Protein AF-A0A183H9K8-F1 (afdb_monomer)

Structure (mmCIF, N/CA/C/O backbone):
data_AF-A0A183H9K8-F1
#
_entry.id   AF-A0A183H9K8-F1
#
loop_
_atom_site.group_PDB
_atom_site.id
_atom_site.type_symbol
_atom_site.label_atom_id
_atom_site.label_alt_id
_atom_site.label_comp_id
_atom_site.label_asym_id
_atom_site.label_entity_id
_atom_site.label_seq_id
_atom_site.pdbx_PDB_ins_code
_atom_site.Cartn_x
_atom_site.Cartn_y
_atom_site.Cartn_z
_atom_site.occupancy
_atom_site.B_iso_or_equiv
_atom_site.auth_seq_id
_atom_site.auth_comp_id
_atom_site.auth_asym_id
_atom_site.auth_atom_id
_atom_site.pdbx_PDB_model_num
ATOM 1 N N . MET A 1 1 ? -41.125 -6.317 58.931 1.00 43.88 1 MET A N 1
ATOM 2 C CA . MET A 1 1 ? -40.231 -5.595 57.999 1.00 43.88 1 MET A CA 1
ATOM 3 C C . MET A 1 1 ? -40.861 -5.620 56.613 1.00 43.88 1 MET A C 1
ATOM 5 O O . MET A 1 1 ? -40.816 -6.646 55.951 1.00 43.88 1 MET A O 1
ATOM 9 N N . HIS A 1 2 ? -41.537 -4.539 56.213 1.00 43.75 2 HIS A N 1
ATOM 10 C CA . HIS A 1 2 ? -42.197 -4.448 54.908 1.00 43.75 2 HIS A CA 1
ATOM 11 C C . HIS A 1 2 ? -41.162 -4.003 53.868 1.00 43.75 2 HIS A C 1
ATOM 13 O O . HIS A 1 2 ? -40.793 -2.832 53.808 1.00 43.75 2 HIS A O 1
ATOM 19 N N . VAL A 1 3 ? -40.642 -4.945 53.080 1.00 51.09 3 VAL A N 1
ATOM 20 C CA . VAL A 1 3 ? -39.757 -4.610 51.959 1.00 51.09 3 VAL A CA 1
ATOM 21 C C . VAL A 1 3 ? -40.619 -3.992 50.861 1.00 51.09 3 VAL A C 1
ATOM 23 O O . VAL A 1 3 ? -41.533 -4.625 50.334 1.00 51.09 3 VAL A O 1
ATOM 26 N N . ASN A 1 4 ? -40.364 -2.722 50.554 1.00 52.75 4 ASN A N 1
ATOM 27 C CA . ASN A 1 4 ? -41.118 -1.952 49.575 1.00 52.75 4 ASN A CA 1
ATOM 28 C C . ASN A 1 4 ? -40.794 -2.444 48.149 1.00 52.75 4 ASN A C 1
ATOM 30 O O . ASN A 1 4 ? -39.832 -1.992 47.525 1.00 52.75 4 ASN A O 1
ATOM 34 N N . HIS A 1 5 ? -41.595 -3.390 47.645 1.00 56.81 5 HIS A N 1
ATOM 35 C CA . HIS A 1 5 ? -41.426 -4.059 46.345 1.00 56.81 5 HIS A CA 1
ATOM 36 C C . HIS A 1 5 ? -41.318 -3.104 45.140 1.00 56.81 5 HIS A C 1
ATOM 38 O O . HIS A 1 5 ? -40.749 -3.462 44.106 1.00 56.81 5 HIS A O 1
ATOM 44 N N . GLN A 1 6 ? -41.853 -1.885 45.253 1.00 58.75 6 GLN A N 1
ATOM 45 C CA . GLN A 1 6 ? -41.768 -0.866 44.205 1.00 58.75 6 GLN A CA 1
ATOM 46 C C . GLN A 1 6 ? -40.375 -0.228 44.115 1.00 58.75 6 GLN A C 1
ATOM 48 O O . GLN A 1 6 ? -39.907 0.072 43.015 1.00 58.75 6 GLN A O 1
ATOM 53 N N . SER A 1 7 ? -39.698 -0.061 45.254 1.00 58.50 7 SER A N 1
ATOM 54 C CA . SER A 1 7 ? -38.342 0.496 45.322 1.00 58.50 7 SER A CA 1
ATOM 55 C C . SER A 1 7 ? -37.316 -0.490 44.758 1.00 58.50 7 SER A C 1
ATOM 57 O O . SER A 1 7 ? -36.510 -0.131 43.900 1.00 58.50 7 SER A O 1
ATOM 59 N N . THR A 1 8 ? -37.426 -1.770 45.127 1.00 64.50 8 THR A N 1
ATOM 60 C CA . THR A 1 8 ? -36.561 -2.838 44.602 1.00 64.50 8 THR A CA 1
ATOM 61 C C . THR A 1 8 ? -36.737 -3.055 43.101 1.00 64.50 8 THR A C 1
ATOM 63 O O . THR A 1 8 ? -35.742 -3.228 42.405 1.00 64.50 8 THR A O 1
ATOM 66 N N . ARG A 1 9 ? -37.962 -2.966 42.558 1.00 68.12 9 ARG A N 1
ATOM 67 C CA . ARG A 1 9 ? -38.190 -3.039 41.100 1.00 68.12 9 ARG A CA 1
ATOM 68 C C . ARG A 1 9 ? -37.568 -1.872 40.334 1.00 68.12 9 ARG A C 1
ATOM 70 O O . ARG A 1 9 ? -36.980 -2.100 39.282 1.00 68.12 9 ARG A O 1
ATOM 77 N N . ARG A 1 10 ? -37.673 -0.640 40.847 1.00 70.00 10 ARG A N 1
ATOM 78 C CA . ARG A 1 10 ? -37.048 0.542 40.223 1.00 70.00 10 ARG A CA 1
ATOM 79 C C . ARG A 1 10 ? -35.525 0.465 40.272 1.00 70.00 10 ARG A C 1
ATOM 81 O O . ARG A 1 10 ? -34.881 0.758 39.272 1.00 70.00 10 ARG A O 1
ATOM 88 N N . PHE A 1 11 ? -34.963 0.011 41.390 1.00 71.44 11 PHE A N 1
ATOM 89 C CA . PHE A 1 11 ? -33.522 -0.183 41.533 1.00 71.44 11 PHE A CA 1
ATOM 90 C C . PHE A 1 11 ? -32.996 -1.262 40.576 1.00 71.44 11 PHE A C 1
ATOM 92 O O . PHE A 1 11 ? -32.009 -1.036 39.883 1.00 71.44 11 PHE A O 1
ATOM 99 N N . LEU A 1 12 ? -33.703 -2.392 40.450 1.00 76.25 12 LEU A N 1
ATOM 100 C CA . LEU A 1 12 ? -33.344 -3.458 39.510 1.00 76.25 12 LEU A CA 1
ATOM 101 C C . LEU A 1 12 ? -33.397 -2.976 38.049 1.00 76.25 12 LEU A 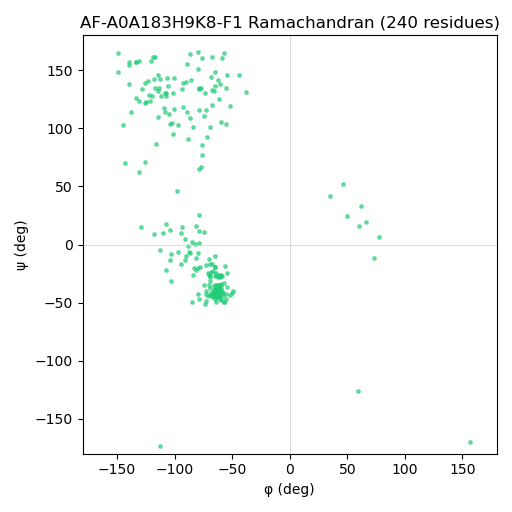C 1
ATOM 103 O O . LEU A 1 12 ? -32.501 -3.281 37.273 1.00 76.25 12 LEU A O 1
ATOM 107 N N . LEU A 1 13 ? -34.411 -2.184 37.683 1.00 76.56 13 LEU A N 1
ATOM 108 C CA . LEU A 1 13 ? -34.536 -1.580 36.351 1.00 76.56 13 LEU A CA 1
ATOM 109 C C . LEU A 1 13 ? -33.392 -0.610 36.045 1.00 76.56 13 LEU A C 1
ATOM 111 O O . LEU A 1 13 ? -32.835 -0.660 34.955 1.00 76.56 13 LEU A O 1
ATOM 115 N N . ILE A 1 14 ? -33.010 0.234 37.006 1.00 77.75 14 ILE A N 1
ATOM 116 C CA . ILE A 1 14 ? -31.877 1.155 36.859 1.00 77.75 14 ILE A CA 1
ATOM 117 C C . ILE A 1 14 ? -30.574 0.370 36.688 1.00 77.75 14 ILE A C 1
ATOM 119 O O . ILE A 1 14 ? -29.805 0.669 35.780 1.00 77.75 14 ILE A O 1
ATOM 123 N N . VAL A 1 15 ? -30.353 -0.676 37.491 1.00 78.31 15 VAL A N 1
ATOM 124 C CA . VAL A 1 15 ? -29.176 -1.546 37.366 1.00 78.31 15 VAL A CA 1
ATOM 125 C C . VAL A 1 15 ? -29.153 -2.243 36.008 1.00 78.31 15 VAL A C 1
ATOM 127 O O . VAL A 1 15 ? -28.114 -2.238 35.367 1.00 78.31 15 VAL A O 1
ATOM 130 N N . VAL A 1 16 ? -30.278 -2.771 35.518 1.00 79.94 16 VAL A N 1
ATOM 131 C CA . VAL A 1 16 ? -30.368 -3.413 34.194 1.00 79.94 16 VAL A CA 1
ATOM 132 C C . VAL A 1 16 ? -30.132 -2.412 33.063 1.00 79.94 16 VAL A C 1
ATOM 134 O O . VAL A 1 16 ? -29.415 -2.733 32.122 1.00 79.94 16 VAL A O 1
ATOM 137 N N . VAL A 1 17 ? -30.670 -1.193 33.145 1.00 75.88 17 VAL A N 1
ATOM 138 C CA . VAL A 1 17 ? -30.426 -0.143 32.142 1.00 75.88 17 VAL A CA 1
ATOM 139 C C . VAL A 1 17 ? -28.960 0.280 32.151 1.00 75.88 17 VAL A C 1
ATOM 141 O O . VAL A 1 17 ? -28.361 0.368 31.086 1.00 75.88 17 VAL A O 1
ATOM 144 N N . ILE A 1 18 ? -28.353 0.462 33.325 1.00 75.50 18 ILE A N 1
ATOM 145 C CA . ILE A 1 18 ? -26.917 0.738 33.456 1.00 75.50 18 ILE A CA 1
ATOM 146 C C . ILE A 1 18 ? -26.104 -0.432 32.894 1.00 75.50 18 ILE A C 1
ATOM 148 O O . ILE A 1 18 ? -25.184 -0.204 32.122 1.00 75.50 18 ILE A O 1
ATOM 152 N N . PHE A 1 19 ? -26.472 -1.679 33.188 1.00 66.12 19 PHE A N 1
ATOM 153 C CA . PHE A 1 19 ? -25.784 -2.866 32.679 1.00 66.12 19 PHE A CA 1
ATOM 154 C C . PHE A 1 19 ? -25.922 -2.999 31.158 1.00 66.12 19 PHE A C 1
ATOM 156 O O . PHE A 1 19 ? -24.951 -3.323 30.492 1.00 66.12 19 PHE A O 1
ATOM 163 N N . ILE A 1 20 ? -27.084 -2.685 30.577 1.00 63.62 20 ILE A N 1
ATOM 164 C CA . ILE A 1 20 ? -27.300 -2.654 29.122 1.00 63.62 20 ILE A CA 1
ATOM 165 C C . ILE A 1 20 ? -26.543 -1.491 28.477 1.00 63.62 20 ILE A C 1
ATOM 167 O O . ILE A 1 20 ? -26.014 -1.664 27.387 1.00 63.62 20 ILE A O 1
ATOM 171 N N . VAL A 1 21 ? -26.459 -0.324 29.120 1.00 59.75 21 VAL A N 1
ATOM 172 C CA . VAL A 1 21 ? -25.682 0.833 28.640 1.00 59.75 21 VAL A CA 1
ATOM 173 C C . VAL A 1 21 ? -24.176 0.570 28.742 1.00 59.75 21 VAL A C 1
ATOM 175 O O . VAL A 1 21 ? -23.442 0.967 27.844 1.00 59.75 21 VAL A O 1
ATOM 178 N N . ILE A 1 22 ? -23.723 -0.157 29.768 1.00 57.47 22 ILE A N 1
ATOM 179 C CA . ILE A 1 22 ? -22.336 -0.621 29.931 1.00 57.47 22 ILE A CA 1
ATOM 180 C C . ILE A 1 22 ? -22.019 -1.755 28.945 1.00 57.47 22 ILE A C 1
ATOM 182 O O . ILE A 1 22 ? -20.966 -1.741 28.329 1.00 57.47 22 ILE A O 1
ATOM 186 N N . LEU A 1 23 ? -22.936 -2.695 28.700 1.00 52.22 23 LEU A N 1
ATOM 187 C CA . LEU A 1 23 ? -22.786 -3.724 27.657 1.00 52.22 23 LEU A CA 1
ATOM 188 C C . LEU A 1 23 ? -22.891 -3.141 26.237 1.00 52.22 23 LEU A C 1
ATOM 190 O O . LEU A 1 23 ? -22.334 -3.701 25.297 1.00 52.22 23 LEU A O 1
ATOM 194 N N . ARG A 1 24 ? -23.600 -2.014 26.078 1.00 47.16 24 ARG A N 1
ATOM 195 C CA . ARG A 1 24 ? -23.597 -1.158 24.883 1.00 47.16 24 ARG A CA 1
ATOM 196 C C . ARG A 1 24 ? -22.453 -0.151 24.877 1.00 47.16 24 ARG A C 1
ATOM 198 O O . ARG A 1 24 ? -22.390 0.620 23.919 1.00 47.16 24 ARG A O 1
ATOM 205 N N . GLN A 1 25 ? -21.550 -0.129 25.868 1.00 49.25 25 GLN A N 1
ATOM 206 C CA . GLN A 1 25 ? -20.269 0.529 25.643 1.00 49.25 25 GLN A CA 1
ATOM 207 C C . GLN A 1 25 ? -19.636 -0.207 24.475 1.00 49.25 25 GLN A C 1
ATOM 209 O O . GLN A 1 25 ? -19.293 -1.384 24.554 1.00 49.25 25 GLN A O 1
ATOM 214 N N . ASN A 1 26 ? -19.684 0.507 23.355 1.00 52.81 26 ASN A N 1
ATOM 215 C CA . ASN A 1 26 ? -19.428 0.064 22.007 1.00 52.81 26 ASN A CA 1
ATOM 216 C C . ASN A 1 26 ? -18.275 -0.932 21.998 1.00 52.81 26 ASN A C 1
ATOM 218 O O . ASN A 1 26 ? -17.210 -0.632 22.541 1.00 52.81 26 ASN A O 1
ATOM 222 N N . LYS A 1 27 ? -18.448 -2.080 21.332 1.00 59.16 27 LYS A N 1
ATOM 223 C CA . LYS A 1 27 ? -17.269 -2.745 20.780 1.00 59.16 27 LYS A CA 1
ATOM 224 C C . LYS A 1 27 ? -16.598 -1.692 19.907 1.00 59.16 27 LYS A C 1
ATOM 226 O O . LYS A 1 27 ? -17.143 -1.299 18.883 1.00 59.16 27 LYS A O 1
ATOM 231 N N . ALA A 1 28 ? -15.512 -1.126 20.416 1.00 78.81 28 ALA A N 1
ATOM 232 C CA . ALA A 1 28 ? -14.744 -0.130 19.710 1.00 78.81 28 ALA A CA 1
ATOM 233 C C . ALA A 1 28 ? -14.080 -0.880 18.555 1.00 78.81 28 ALA A C 1
ATOM 235 O O . ALA A 1 28 ? -13.146 -1.654 18.760 1.00 78.81 28 ALA A O 1
ATOM 236 N N . ASP A 1 29 ? -14.657 -0.728 17.368 1.00 93.06 29 ASP A N 1
ATOM 237 C CA . ASP A 1 29 ? -14.157 -1.284 16.120 1.00 93.06 29 ASP A CA 1
ATOM 238 C C . ASP A 1 29 ? -13.881 -0.150 15.125 1.00 93.06 29 ASP A C 1
ATOM 240 O O . ASP A 1 29 ? -14.394 0.970 15.250 1.00 93.06 29 ASP A O 1
ATOM 244 N N . LEU A 1 30 ? -13.026 -0.413 14.138 1.00 95.81 30 LEU A N 1
ATOM 245 C CA . LEU A 1 30 ? -12.678 0.591 13.132 1.00 95.81 30 LEU A CA 1
ATOM 246 C C . LEU A 1 30 ? -13.883 1.000 12.282 1.00 95.81 30 LEU A C 1
ATOM 248 O O . LEU A 1 30 ? -13.908 2.110 11.749 1.00 95.81 30 LEU A O 1
ATOM 252 N N . TRP A 1 31 ? -14.888 0.140 12.124 1.00 96.25 31 TRP A N 1
ATOM 253 C CA . TRP A 1 31 ? -16.099 0.485 11.393 1.00 96.25 31 TRP A CA 1
ATOM 254 C C . TRP A 1 31 ? -16.857 1.607 12.108 1.00 96.25 31 TRP A C 1
ATOM 256 O O . TRP A 1 31 ? -17.176 2.618 11.495 1.00 96.25 31 TRP A O 1
ATOM 266 N N . THR A 1 32 ? -17.095 1.501 13.403 1.00 94.19 32 THR A N 1
ATOM 267 C CA . THR A 1 32 ? -17.782 2.529 14.186 1.00 94.19 32 THR A CA 1
ATOM 268 C C . THR A 1 32 ? -16.965 3.822 14.246 1.00 94.19 32 THR A C 1
ATOM 270 O O . THR A 1 32 ? -17.522 4.910 14.103 1.00 94.19 32 THR A O 1
ATOM 273 N N . GLU A 1 33 ? -15.637 3.730 14.368 1.00 93.56 33 GLU A N 1
ATOM 274 C CA . GLU A 1 33 ? -14.776 4.920 14.405 1.00 93.56 33 GLU A CA 1
ATOM 275 C C . GLU A 1 33 ? -14.709 5.651 13.058 1.00 93.56 33 GLU A C 1
ATOM 277 O O . GLU A 1 33 ? -14.851 6.873 13.000 1.00 93.56 33 GLU A O 1
ATOM 282 N N . THR A 1 34 ? -14.569 4.922 11.947 1.00 94.50 34 THR A N 1
ATOM 283 C CA . THR A 1 34 ? -14.495 5.534 10.607 1.00 94.50 34 THR A CA 1
ATOM 284 C C . THR A 1 34 ? -15.793 6.210 10.172 1.00 94.50 34 THR A C 1
ATOM 286 O O . THR A 1 34 ? -15.747 7.115 9.343 1.00 94.50 34 THR A O 1
ATOM 289 N N . GLU A 1 35 ? -16.944 5.832 10.736 1.00 94.44 35 GLU A N 1
ATOM 290 C CA . GLU A 1 35 ? -18.224 6.507 10.484 1.00 94.44 35 GLU A CA 1
ATOM 291 C C . GLU A 1 35 ? -18.189 7.986 10.869 1.00 94.44 35 GLU A C 1
ATOM 293 O O . GLU A 1 35 ? -18.698 8.831 10.136 1.00 94.44 35 GLU A O 1
ATOM 298 N N . ARG A 1 36 ? -17.535 8.300 11.990 1.00 91.00 36 ARG A N 1
ATOM 299 C CA . ARG A 1 36 ? -17.450 9.658 12.541 1.00 91.00 36 ARG A CA 1
ATOM 300 C C . ARG A 1 36 ? -16.398 10.518 11.838 1.00 91.00 36 ARG A C 1
ATOM 302 O O . ARG A 1 36 ? -16.305 11.712 12.105 1.00 91.00 36 ARG A O 1
ATOM 309 N N . MET A 1 37 ? -15.600 9.933 10.943 1.00 92.44 37 MET A N 1
ATOM 310 C CA . MET A 1 37 ? -14.471 10.600 10.297 1.00 92.44 37 MET A CA 1
ATOM 311 C C . MET A 1 37 ? -14.823 11.011 8.877 1.00 92.44 37 MET A C 1
ATOM 313 O O . MET A 1 37 ? -14.854 10.194 7.954 1.00 92.44 37 MET A O 1
ATOM 317 N N . SER A 1 38 ? -15.066 12.306 8.683 1.00 93.06 38 SER A N 1
ATOM 318 C CA . SER A 1 38 ? -15.457 12.861 7.383 1.00 93.06 38 SER A CA 1
ATOM 319 C C . SER A 1 38 ? -14.442 12.553 6.279 1.00 93.06 38 SER A C 1
ATOM 321 O O . SER A 1 38 ? -14.842 12.302 5.146 1.00 93.06 38 SER A O 1
ATOM 323 N N . ASN A 1 39 ? -13.147 12.478 6.599 1.00 94.06 39 ASN A N 1
ATOM 324 C CA . ASN A 1 39 ? -12.076 12.236 5.632 1.00 94.06 39 ASN A CA 1
ATOM 325 C C . ASN A 1 39 ? -11.840 10.757 5.264 1.00 94.06 39 ASN A C 1
ATOM 327 O O . ASN A 1 39 ? -10.961 10.493 4.446 1.00 94.06 39 ASN A O 1
ATOM 331 N N . LEU A 1 40 ? -12.603 9.807 5.821 1.00 96.44 40 LEU A N 1
ATOM 332 C CA . LEU A 1 40 ? -12.497 8.367 5.520 1.00 96.44 40 LEU A CA 1
ATOM 333 C C . LEU A 1 40 ? -13.773 7.769 4.903 1.00 96.44 40 LEU A C 1
ATOM 335 O O . LEU A 1 40 ? -13.871 6.553 4.735 1.00 96.44 40 LEU A O 1
ATOM 339 N N . GLN A 1 41 ? -14.750 8.595 4.525 1.00 96.69 41 GLN A N 1
ATOM 340 C CA . GLN A 1 41 ? -16.039 8.121 4.002 1.00 96.69 41 GLN A CA 1
ATOM 341 C C . GLN A 1 41 ? -15.906 7.348 2.681 1.00 96.69 41 GLN A C 1
ATOM 343 O O . GLN A 1 41 ? -16.618 6.365 2.460 1.00 96.69 41 GLN A O 1
ATOM 348 N N . GLN A 1 42 ? -14.963 7.731 1.815 1.00 96.81 42 GLN A N 1
ATOM 349 C CA . GLN A 1 42 ? -14.685 7.000 0.574 1.00 96.81 42 GLN A CA 1
ATOM 350 C C . GLN A 1 42 ? -14.088 5.614 0.863 1.00 96.81 42 GLN A C 1
ATOM 352 O O . GLN A 1 42 ? -14.550 4.616 0.309 1.00 96.81 42 GLN A O 1
ATOM 357 N N . TRP A 1 43 ? -13.130 5.528 1.794 1.00 97.19 43 TRP A N 1
ATOM 358 C CA . TRP A 1 43 ? -12.572 4.252 2.256 1.00 97.19 43 TRP A CA 1
ATOM 359 C C . TRP A 1 43 ? -13.643 3.354 2.880 1.00 97.19 43 TRP A C 1
ATOM 361 O O . TRP A 1 43 ? -13.772 2.185 2.518 1.00 97.19 43 TRP A O 1
ATOM 371 N N . ARG A 1 44 ? -14.474 3.918 3.763 1.00 96.75 44 ARG A N 1
ATOM 372 C CA . ARG A 1 44 ? -15.613 3.225 4.376 1.00 96.75 44 ARG A CA 1
ATOM 373 C C . ARG A 1 44 ? -16.549 2.645 3.315 1.00 96.75 44 ARG A C 1
ATOM 375 O O . ARG A 1 44 ? -16.910 1.474 3.401 1.00 96.75 44 ARG A O 1
ATOM 382 N N . THR A 1 45 ? -16.894 3.436 2.299 1.00 96.75 45 THR A N 1
ATOM 383 C CA . THR A 1 45 ? -17.740 3.008 1.171 1.00 96.75 45 THR A CA 1
ATOM 384 C C . THR A 1 45 ? -17.100 1.862 0.387 1.00 96.75 45 THR A C 1
ATOM 386 O O . THR A 1 45 ? -17.780 0.902 0.024 1.00 96.75 45 THR A O 1
ATOM 389 N N . LEU A 1 46 ? -15.786 1.925 0.155 1.00 95.81 46 LEU A N 1
ATOM 390 C CA . LEU A 1 46 ? -15.047 0.872 -0.535 1.00 95.81 46 LEU A CA 1
ATOM 391 C C . LEU A 1 46 ? -15.040 -0.443 0.263 1.00 95.81 46 LEU A C 1
ATOM 393 O O . LEU A 1 46 ? -15.307 -1.499 -0.306 1.00 95.81 46 LEU A O 1
ATOM 397 N N . CYS A 1 47 ? -14.814 -0.386 1.579 1.00 97.25 47 CYS A N 1
ATOM 398 C CA . CYS A 1 47 ? -14.920 -1.554 2.457 1.00 97.25 47 CYS A CA 1
ATOM 399 C C . CYS A 1 47 ? -16.346 -2.120 2.497 1.00 97.25 47 CYS A C 1
ATOM 401 O O . CYS A 1 47 ? -16.512 -3.335 2.466 1.00 97.25 47 CYS A O 1
ATOM 403 N N . ALA A 1 48 ? -17.372 -1.258 2.517 1.00 97.44 48 ALA A N 1
ATOM 404 C CA . ALA A 1 48 ? -18.783 -1.657 2.556 1.00 97.44 48 ALA A CA 1
ATOM 405 C C . ALA A 1 48 ? -19.213 -2.503 1.351 1.00 97.44 48 ALA A C 1
ATOM 407 O O . ALA A 1 48 ? -20.144 -3.299 1.458 1.00 97.44 48 ALA A O 1
ATOM 408 N N . ARG A 1 49 ? -18.545 -2.325 0.204 1.00 97.19 49 ARG A N 1
ATOM 409 C CA . ARG A 1 49 ? -18.845 -3.041 -1.042 1.00 97.19 49 ARG A CA 1
ATOM 410 C C . ARG A 1 49 ? -18.608 -4.548 -0.934 1.00 97.19 49 ARG A C 1
ATOM 412 O O . ARG A 1 49 ? -19.198 -5.308 -1.696 1.00 97.19 49 ARG A O 1
ATOM 419 N N . TYR A 1 50 ? -17.747 -4.977 -0.016 1.00 97.75 50 TYR A N 1
ATOM 420 C CA . TYR A 1 50 ? -17.278 -6.353 0.070 1.00 97.75 50 TYR A CA 1
ATOM 421 C C . TYR A 1 50 ? -17.457 -6.911 1.482 1.00 97.75 50 TYR A C 1
ATOM 423 O O . TYR A 1 50 ? -17.065 -6.290 2.468 1.00 97.75 50 TYR A O 1
ATOM 431 N N . THR A 1 51 ? -17.982 -8.132 1.588 1.00 97.00 51 THR A N 1
ATOM 432 C CA . THR A 1 51 ? -18.281 -8.763 2.882 1.00 97.00 51 THR A CA 1
ATOM 433 C C . THR A 1 51 ? -17.035 -8.949 3.751 1.00 97.00 51 THR A C 1
ATOM 435 O O . THR A 1 51 ? -17.093 -8.699 4.952 1.00 97.00 51 THR A O 1
ATOM 438 N N . VAL A 1 52 ? -15.901 -9.355 3.163 1.00 96.81 52 VAL A N 1
ATOM 439 C CA . VAL A 1 52 ? -14.685 -9.697 3.927 1.00 96.81 52 VAL A CA 1
ATOM 440 C C . VAL A 1 52 ? -13.966 -8.456 4.487 1.00 96.81 52 VAL A C 1
ATOM 442 O O . VAL A 1 52 ? -13.743 -8.421 5.696 1.00 96.81 52 VAL A O 1
ATOM 445 N N . PRO A 1 53 ? -13.646 -7.405 3.698 1.00 96.88 53 PRO A N 1
ATOM 446 C CA . PRO A 1 53 ? -13.126 -6.149 4.247 1.00 96.88 53 PRO A CA 1
ATOM 447 C C . PRO A 1 53 ? -14.035 -5.535 5.316 1.00 96.88 53 PRO A C 1
ATOM 449 O O . PRO A 1 53 ? -13.551 -5.096 6.356 1.00 96.88 53 PRO A O 1
ATOM 452 N N . LEU A 1 54 ? -15.355 -5.543 5.092 1.00 97.88 54 LEU A N 1
ATOM 453 C CA . LEU A 1 54 ? -16.322 -5.049 6.070 1.00 97.88 54 LEU A CA 1
ATOM 454 C C . LEU A 1 54 ? -16.274 -5.842 7.383 1.00 97.88 54 LEU A C 1
ATOM 456 O O . LEU A 1 54 ? -16.330 -5.240 8.454 1.00 97.88 54 LEU A O 1
ATOM 460 N N . ALA A 1 55 ? -16.170 -7.171 7.308 1.00 96.94 55 ALA A N 1
ATOM 461 C CA . ALA A 1 55 ? -16.056 -8.029 8.483 1.00 96.94 55 ALA A CA 1
ATOM 462 C C . ALA A 1 55 ? -14.789 -7.714 9.285 1.00 96.94 55 ALA A C 1
ATOM 464 O O . ALA A 1 55 ? -14.888 -7.533 10.495 1.00 96.94 55 ALA A O 1
ATOM 465 N N . TYR A 1 56 ? -13.640 -7.544 8.615 1.00 96.94 56 TYR A N 1
ATOM 466 C CA . TYR A 1 56 ? -12.416 -7.104 9.285 1.00 96.94 56 TYR A CA 1
ATOM 467 C C . TYR A 1 56 ? -12.625 -5.776 10.000 1.00 96.94 56 TYR A C 1
ATOM 469 O O . TYR A 1 56 ? -12.330 -5.700 11.179 1.00 96.94 56 TYR A O 1
ATOM 477 N N . MET A 1 57 ? -13.195 -4.758 9.351 1.00 96.88 57 MET A N 1
ATOM 478 C CA . MET A 1 57 ? -13.411 -3.446 9.979 1.00 96.88 57 MET A CA 1
ATOM 479 C C . MET A 1 57 ? -14.337 -3.493 11.207 1.00 96.88 57 MET A C 1
ATOM 481 O O . MET A 1 57 ? -14.203 -2.644 12.081 1.00 96.88 57 MET A O 1
ATOM 485 N N . LYS A 1 58 ? -15.260 -4.461 11.282 1.00 96.31 58 LYS A N 1
ATOM 486 C CA . LYS A 1 58 ? -16.212 -4.640 12.396 1.00 96.31 58 LYS A CA 1
ATOM 487 C C . LYS A 1 58 ? -15.704 -5.556 13.515 1.00 96.31 58 LYS A C 1
ATOM 489 O O . LYS A 1 58 ? -16.326 -5.626 14.573 1.00 96.31 58 LYS A O 1
ATOM 494 N N . ASP A 1 59 ? -14.624 -6.297 13.289 1.00 94.88 59 ASP A N 1
ATOM 495 C CA . ASP A 1 59 ? -14.080 -7.213 14.287 1.00 94.88 59 ASP A CA 1
ATOM 496 C C . ASP A 1 59 ? -13.085 -6.499 15.208 1.00 94.88 59 ASP A C 1
ATOM 498 O O . ASP A 1 59 ? -11.880 -6.478 14.958 1.00 94.88 59 ASP A O 1
ATOM 502 N N . SER A 1 60 ? -13.588 -5.960 16.320 1.00 92.94 60 SER A N 1
ATOM 503 C CA . SER A 1 60 ? -12.778 -5.289 17.349 1.00 92.94 60 SER A CA 1
ATOM 504 C C . SER A 1 60 ? -11.652 -6.156 17.931 1.00 92.94 60 SER A C 1
ATOM 506 O O . SER A 1 60 ? -10.744 -5.627 18.570 1.00 92.94 60 SER A O 1
ATOM 508 N N . ASN A 1 61 ? -11.712 -7.483 17.769 1.00 94.00 61 ASN A N 1
ATOM 509 C CA . ASN A 1 61 ? -10.709 -8.417 18.281 1.00 94.00 61 ASN A CA 1
ATOM 510 C C . ASN A 1 61 ? -9.673 -8.818 17.221 1.00 94.00 61 ASN A C 1
ATOM 512 O O . ASN A 1 61 ? -8.702 -9.499 17.552 1.00 94.00 61 ASN A O 1
ATOM 516 N N . ALA A 1 62 ? -9.851 -8.408 15.965 1.00 94.75 62 ALA A N 1
ATOM 517 C CA . ALA A 1 62 ? -8.889 -8.684 14.913 1.00 94.75 62 ALA A CA 1
ATOM 518 C C . ALA A 1 62 ? -7.587 -7.912 15.175 1.00 94.75 62 ALA A C 1
ATOM 520 O O . ALA A 1 62 ? -7.576 -6.683 15.205 1.00 94.75 62 ALA A O 1
ATOM 521 N N . ARG A 1 63 ? -6.469 -8.629 15.326 1.00 96.31 63 ARG A N 1
ATOM 522 C CA . ARG A 1 63 ? -5.128 -8.046 15.520 1.00 96.31 63 ARG A CA 1
ATOM 523 C C . ARG A 1 63 ?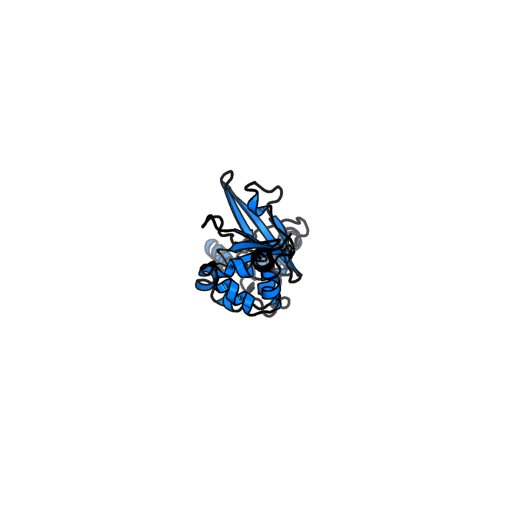 -4.532 -7.562 14.204 1.00 96.31 63 ARG A C 1
ATOM 525 O O . ARG A 1 63 ? -3.542 -8.105 13.731 1.00 96.31 63 ARG A O 1
ATOM 532 N N . ILE A 1 64 ? -5.159 -6.562 13.604 1.00 97.50 64 ILE A N 1
ATOM 533 C CA . ILE A 1 64 ? -4.824 -6.081 12.262 1.00 97.50 64 ILE A CA 1
ATOM 534 C C . ILE A 1 64 ? -4.340 -4.635 12.273 1.00 97.50 64 ILE A C 1
ATOM 536 O O . ILE A 1 64 ? -4.635 -3.868 13.189 1.00 97.50 64 ILE A O 1
ATOM 540 N N . THR A 1 65 ? -3.658 -4.252 11.196 1.00 98.25 65 THR A N 1
ATOM 541 C CA . THR A 1 65 ? -3.365 -2.851 10.871 1.00 98.25 65 THR A CA 1
ATOM 542 C C . THR A 1 65 ? -3.917 -2.515 9.493 1.00 98.25 65 THR A C 1
ATOM 544 O O . THR A 1 65 ? -3.639 -3.214 8.524 1.00 98.25 65 THR A O 1
ATOM 547 N N . VAL A 1 66 ? -4.688 -1.438 9.390 1.00 98.12 66 VAL A N 1
ATOM 548 C CA . VAL A 1 66 ? -5.326 -0.971 8.158 1.00 98.12 66 VAL A CA 1
ATOM 549 C C . VAL A 1 66 ? -4.625 0.287 7.658 1.00 98.12 66 VAL A C 1
ATOM 551 O O . VAL A 1 66 ? -4.503 1.264 8.390 1.00 98.12 66 VAL A O 1
ATOM 554 N N . PHE A 1 67 ? -4.219 0.300 6.392 1.00 97.75 67 PHE A N 1
ATOM 555 C CA . PHE A 1 67 ? -3.697 1.492 5.723 1.00 97.75 67 PHE A CA 1
ATOM 556 C C . PHE A 1 67 ? -4.774 2.108 4.827 1.00 97.75 67 PHE A C 1
ATOM 558 O O . PHE A 1 67 ? -4.975 1.684 3.689 1.00 97.75 67 PHE A O 1
ATOM 565 N N . ALA A 1 68 ? -5.494 3.099 5.350 1.00 97.44 68 ALA A N 1
ATOM 566 C CA . ALA A 1 68 ? -6.699 3.647 4.732 1.00 97.44 68 ALA A CA 1
ATOM 567 C C . ALA A 1 68 ? -6.414 4.967 3.991 1.00 97.44 68 ALA A C 1
ATOM 569 O O . ALA A 1 68 ? -6.073 5.957 4.642 1.00 97.44 68 ALA A O 1
ATOM 570 N N . PRO A 1 69 ? -6.582 5.042 2.657 1.00 96.88 69 PRO A N 1
ATOM 571 C CA . PRO A 1 69 ? -6.520 6.308 1.934 1.00 96.88 69 PRO A CA 1
ATOM 572 C C . PRO A 1 69 ? -7.592 7.289 2.415 1.00 96.88 69 PRO A C 1
ATOM 574 O O . PRO A 1 69 ? -8.745 6.905 2.622 1.00 96.88 69 PRO A O 1
ATOM 577 N N . VAL A 1 70 ? -7.225 8.560 2.573 1.00 96.88 70 VAL A N 1
ATOM 578 C CA . VAL A 1 70 ? -8.195 9.633 2.843 1.00 96.88 70 VAL A CA 1
ATOM 579 C C . VAL A 1 70 ? -8.962 10.012 1.576 1.00 96.88 70 VAL A C 1
ATOM 581 O O . VAL A 1 70 ? -8.510 9.737 0.464 1.00 96.88 70 VAL A O 1
ATOM 584 N N . ASN A 1 71 ? -10.116 10.666 1.728 1.00 96.25 71 ASN A N 1
ATOM 585 C CA . ASN A 1 71 ? -10.997 11.052 0.620 1.00 96.25 71 ASN A CA 1
ATO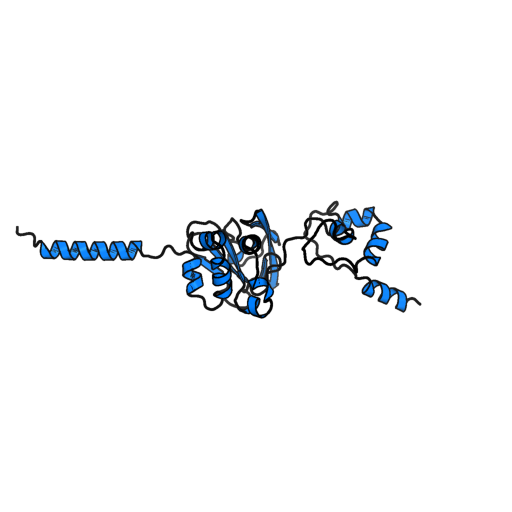M 586 C C . ASN A 1 71 ? -10.267 11.762 -0.530 1.00 96.25 71 ASN A C 1
ATOM 588 O O . ASN A 1 71 ? -10.543 11.461 -1.689 1.00 96.25 71 ASN A O 1
ATOM 592 N N . ASP A 1 72 ? -9.320 12.650 -0.226 1.00 94.81 72 ASP A N 1
ATOM 593 C CA . ASP A 1 72 ? -8.566 13.409 -1.232 1.00 94.81 72 ASP A CA 1
ATOM 594 C C . ASP A 1 72 ? -7.797 12.493 -2.188 1.00 94.81 72 ASP A C 1
ATOM 596 O O . ASP A 1 72 ? -7.737 12.749 -3.391 1.00 94.81 72 ASP A O 1
ATOM 600 N N . VAL A 1 73 ? -7.298 11.355 -1.694 1.00 95.25 73 VAL A N 1
ATOM 601 C CA . VAL A 1 73 ? -6.623 10.358 -2.532 1.00 95.25 73 VAL A CA 1
ATOM 602 C C . VAL A 1 73 ? -7.573 9.824 -3.605 1.00 95.25 73 VAL A C 1
ATOM 604 O O . VAL A 1 73 ? -7.162 9.672 -4.753 1.00 95.25 73 VAL A O 1
ATOM 607 N N . PHE A 1 74 ? -8.851 9.612 -3.274 1.00 95.25 74 PHE A N 1
ATOM 608 C CA . PHE A 1 74 ? -9.880 9.178 -4.228 1.00 95.25 74 PHE A CA 1
ATOM 609 C C . PHE A 1 74 ? -10.269 10.273 -5.223 1.00 95.25 74 PHE A C 1
ATOM 611 O O . PHE A 1 74 ? -10.776 9.959 -6.299 1.00 95.25 74 PHE A O 1
ATOM 618 N N . THR A 1 75 ? -10.080 11.543 -4.867 1.00 93.44 75 THR A N 1
ATOM 619 C CA . THR A 1 75 ? -10.335 12.677 -5.762 1.00 93.44 75 THR A CA 1
ATOM 620 C C . THR A 1 75 ? -9.267 12.754 -6.846 1.00 93.44 75 THR A C 1
ATOM 622 O O . THR A 1 75 ? -9.611 12.812 -8.023 1.00 93.44 75 THR A O 1
ATOM 625 N N . TYR A 1 76 ? -7.986 12.678 -6.473 1.00 92.38 76 TYR A N 1
ATOM 626 C CA . TYR A 1 76 ? -6.880 12.762 -7.435 1.00 92.38 76 TYR A CA 1
ATOM 627 C C . TYR A 1 76 ? -6.561 11.423 -8.125 1.00 92.38 76 TYR A C 1
ATOM 629 O O . TYR A 1 76 ? -5.977 11.418 -9.203 1.00 92.38 76 TYR A O 1
ATOM 637 N N . ASN A 1 77 ? -6.969 10.286 -7.544 1.00 90.12 77 ASN A N 1
ATOM 638 C CA . ASN A 1 77 ? -6.771 8.941 -8.102 1.00 90.12 77 ASN A CA 1
ATOM 639 C C . ASN A 1 77 ? -8.114 8.192 -8.192 1.00 90.12 77 ASN A C 1
ATOM 641 O O . ASN A 1 77 ? -8.347 7.244 -7.439 1.00 90.12 77 ASN A O 1
ATOM 645 N N . PRO A 1 78 ? -9.024 8.574 -9.106 1.00 89.31 78 PRO A N 1
ATOM 646 C CA . PRO A 1 78 ? -10.392 8.046 -9.136 1.00 89.31 78 PRO A CA 1
ATOM 647 C C . PRO A 1 78 ? -10.463 6.526 -9.341 1.00 89.31 78 PRO A C 1
ATOM 649 O O . PRO A 1 78 ? -11.395 5.886 -8.851 1.00 89.31 78 PRO A O 1
ATOM 652 N N . ASN A 1 79 ? -9.458 5.933 -9.992 1.00 88.12 79 ASN A N 1
ATOM 653 C CA . ASN A 1 79 ? -9.377 4.492 -10.248 1.00 88.12 79 ASN A CA 1
ATOM 654 C C . ASN A 1 79 ? -9.395 3.652 -8.961 1.00 88.12 79 ASN A C 1
ATOM 656 O O . ASN A 1 79 ? -9.895 2.529 -8.971 1.00 88.12 79 ASN A O 1
ATOM 660 N N . ILE A 1 80 ? -8.941 4.195 -7.824 1.00 89.88 80 ILE A N 1
ATOM 661 C CA . ILE A 1 80 ? -8.947 3.453 -6.554 1.00 89.88 80 ILE A CA 1
ATOM 662 C C . ILE A 1 80 ? -10.371 3.232 -6.003 1.00 89.88 80 ILE A C 1
ATOM 664 O O . ILE A 1 80 ? -10.582 2.408 -5.117 1.00 89.88 80 ILE A O 1
ATOM 668 N N . ARG A 1 81 ? -11.391 3.918 -6.541 1.00 91.06 81 ARG A N 1
ATOM 669 C CA . ARG A 1 81 ? -12.805 3.627 -6.230 1.00 91.06 81 ARG A CA 1
ATOM 670 C C . ARG A 1 81 ? -13.267 2.283 -6.801 1.00 91.06 81 ARG A C 1
ATOM 672 O O . ARG A 1 81 ? -14.313 1.774 -6.391 1.00 91.06 81 ARG A O 1
ATOM 679 N N . ALA A 1 82 ? -12.523 1.729 -7.755 1.00 90.56 82 ALA A N 1
ATOM 680 C CA . ALA A 1 82 ? -12.832 0.487 -8.454 1.00 90.56 82 ALA A CA 1
ATOM 681 C C . ALA A 1 82 ? -11.975 -0.705 -7.987 1.00 90.56 82 ALA A C 1
ATOM 683 O O . ALA A 1 82 ? -12.007 -1.748 -8.633 1.00 90.56 82 ALA A O 1
ATOM 684 N N . LEU A 1 83 ? -11.243 -0.583 -6.870 1.00 91.62 83 LEU A N 1
ATOM 685 C CA . LEU A 1 83 ? -10.438 -1.689 -6.342 1.00 91.62 83 LEU A CA 1
ATOM 686 C C . LEU A 1 83 ? -11.295 -2.942 -6.108 1.00 91.62 83 LEU A C 1
ATOM 688 O O . LEU A 1 83 ? -12.389 -2.883 -5.533 1.00 91.62 83 LEU A O 1
ATOM 692 N N . SER A 1 84 ? -10.768 -4.087 -6.535 1.00 92.25 84 SER A N 1
ATOM 693 C CA . SER A 1 84 ? -11.329 -5.411 -6.268 1.00 92.25 84 SER A CA 1
ATOM 694 C C . SER A 1 84 ? -11.241 -5.764 -4.780 1.00 92.25 84 SER A C 1
ATOM 696 O O . SER A 1 84 ? -10.407 -5.223 -4.052 1.00 92.25 84 SER A O 1
ATOM 698 N N . GLN A 1 85 ? -12.029 -6.743 -4.316 1.00 94.00 85 GLN A N 1
ATOM 699 C CA . GLN A 1 85 ? -11.945 -7.219 -2.927 1.00 94.00 85 GLN A CA 1
ATOM 700 C C . GLN A 1 85 ? -10.506 -7.583 -2.532 1.00 94.00 85 GLN A C 1
ATOM 702 O O . GLN A 1 85 ? -10.049 -7.220 -1.453 1.00 94.00 85 GLN A O 1
ATOM 707 N N . LYS A 1 86 ? -9.771 -8.277 -3.412 1.00 91.69 86 LYS A N 1
ATOM 708 C CA . LYS A 1 86 ? -8.390 -8.697 -3.140 1.00 91.69 86 LYS A CA 1
ATOM 709 C C . LYS A 1 86 ? -7.441 -7.505 -2.998 1.00 91.69 86 LYS A C 1
ATOM 711 O O . LYS A 1 86 ? -6.505 -7.578 -2.213 1.00 91.69 86 LYS A O 1
ATOM 716 N N . GLU A 1 87 ? -7.655 -6.428 -3.747 1.00 91.81 87 GLU A N 1
ATOM 717 C CA . GLU A 1 87 ? -6.854 -5.209 -3.610 1.00 91.81 87 GLU A CA 1
ATOM 718 C C . GLU A 1 87 ? -7.191 -4.455 -2.329 1.00 91.81 87 GLU A C 1
ATOM 720 O O . GLU A 1 87 ? -6.266 -4.087 -1.618 1.00 91.81 87 GLU A O 1
ATOM 725 N N . VAL A 1 88 ? -8.473 -4.328 -1.966 1.00 95.06 88 VAL A N 1
ATOM 726 C CA . VAL A 1 88 ? -8.885 -3.737 -0.678 1.00 95.06 88 VAL A CA 1
ATOM 727 C C . VAL A 1 88 ? -8.270 -4.502 0.497 1.00 95.06 88 VAL A C 1
ATOM 729 O O . VAL A 1 88 ? -7.706 -3.900 1.405 1.00 95.06 88 VAL A O 1
ATOM 732 N N . LEU A 1 89 ? -8.295 -5.836 0.457 1.00 95.38 89 LEU A N 1
ATOM 733 C CA . LEU A 1 89 ? -7.635 -6.684 1.457 1.00 95.38 89 LEU A CA 1
ATOM 734 C C . LEU A 1 89 ? -6.100 -6.538 1.455 1.00 95.38 89 LEU A C 1
ATOM 736 O O . LEU A 1 89 ? -5.452 -6.858 2.446 1.00 95.38 89 LEU A O 1
ATOM 740 N N . GLY A 1 90 ? -5.502 -6.021 0.381 1.00 94.31 90 GLY A N 1
ATOM 741 C CA . GLY A 1 90 ? -4.083 -5.668 0.324 1.00 94.31 90 GLY A CA 1
ATOM 742 C C . GLY A 1 90 ? -3.701 -4.487 1.223 1.00 94.31 90 GLY A C 1
ATOM 743 O O . GLY A 1 90 ? -2.526 -4.334 1.537 1.00 94.31 90 GLY A O 1
ATOM 744 N N . HIS A 1 91 ? -4.669 -3.690 1.680 1.00 96.56 91 HIS A N 1
ATOM 745 C CA . HIS A 1 91 ? -4.455 -2.595 2.633 1.00 96.56 91 HIS A CA 1
ATOM 746 C C . HIS A 1 91 ? -4.505 -3.046 4.100 1.00 96.56 91 HIS A C 1
ATOM 748 O O . HIS A 1 91 ? -4.248 -2.239 4.994 1.00 96.56 91 HIS A O 1
ATOM 754 N N . ILE A 1 92 ? -4.871 -4.304 4.363 1.00 97.38 92 ILE A N 1
ATOM 755 C CA . ILE A 1 92 ? -5.039 -4.838 5.714 1.00 97.38 92 ILE A CA 1
ATOM 756 C C . ILE A 1 92 ? -3.902 -5.816 5.995 1.00 97.38 92 ILE A C 1
ATOM 758 O O . ILE A 1 92 ? -3.767 -6.845 5.334 1.00 97.38 92 ILE A O 1
ATOM 762 N N . VAL A 1 93 ? -3.087 -5.480 6.986 1.00 97.25 93 VAL A N 1
ATOM 763 C CA . VAL A 1 93 ? -1.998 -6.299 7.515 1.00 97.25 93 VAL A CA 1
ATOM 764 C C . VAL A 1 93 ? -2.516 -7.174 8.652 1.00 97.25 93 VAL A C 1
ATOM 766 O O . VAL A 1 93 ? -3.296 -6.709 9.481 1.00 97.25 93 VAL A O 1
ATOM 769 N N . ASP A 1 94 ? -2.067 -8.426 8.709 1.00 96.50 94 ASP A N 1
ATOM 770 C CA . ASP A 1 94 ? -2.512 -9.455 9.664 1.00 96.50 94 ASP A CA 1
ATOM 771 C C . ASP A 1 94 ? -1.893 -9.342 11.075 1.00 96.50 94 ASP A C 1
ATOM 773 O O . ASP A 1 94 ? -2.041 -10.240 11.904 1.00 96.50 94 ASP A O 1
ATOM 777 N N . THR A 1 95 ? -1.220 -8.224 11.357 1.00 96.56 95 THR A N 1
ATOM 778 C CA . THR A 1 95 ? -0.585 -7.908 12.644 1.00 96.56 95 THR A CA 1
ATOM 779 C C . THR A 1 95 ? -0.789 -6.442 13.026 1.00 96.56 95 THR A C 1
ATOM 781 O O . THR A 1 95 ? -0.940 -5.577 12.157 1.00 96.56 95 THR A O 1
ATOM 784 N N . GLN A 1 96 ? -0.698 -6.135 14.320 1.00 95.75 96 GLN A N 1
ATOM 785 C CA . GLN A 1 96 ? -0.608 -4.763 14.832 1.00 95.75 96 GLN A CA 1
ATOM 786 C C . GLN A 1 96 ? 0.807 -4.198 14.629 1.00 95.75 96 GLN A C 1
ATOM 788 O O . GLN A 1 96 ? 1.787 -4.878 14.926 1.00 95.75 96 GLN A O 1
ATOM 793 N N . ILE A 1 97 ? 0.913 -2.958 14.145 1.00 95.00 97 ILE A N 1
ATOM 794 C CA . ILE A 1 97 ? 2.193 -2.284 13.866 1.00 95.00 97 ILE A CA 1
ATOM 795 C C . ILE A 1 97 ? 2.321 -1.074 14.787 1.00 95.00 97 ILE A C 1
ATOM 797 O O . ILE A 1 97 ? 1.920 0.039 14.444 1.00 95.00 97 ILE A O 1
ATOM 801 N N . TYR A 1 98 ? 2.835 -1.309 15.990 1.00 91.81 98 TYR A N 1
ATOM 802 C CA . TYR A 1 98 ? 3.006 -0.274 17.011 1.00 91.81 98 TYR A CA 1
ATOM 803 C C . TYR A 1 98 ? 4.248 0.589 16.762 1.00 91.81 98 TYR A C 1
ATOM 805 O O . TYR A 1 98 ? 4.309 1.720 17.233 1.00 91.81 98 TYR A O 1
ATOM 813 N N . GLU A 1 99 ? 5.204 0.099 15.969 1.00 92.56 99 GLU A N 1
ATOM 814 C CA . GLU A 1 99 ? 6.475 0.763 15.663 1.00 92.56 99 GLU A CA 1
ATOM 815 C C . GLU A 1 99 ? 6.278 2.117 14.967 1.00 92.56 99 GLU A C 1
ATOM 817 O O . GLU A 1 99 ? 7.117 3.011 15.086 1.00 92.56 99 GLU A O 1
ATOM 822 N N . LEU A 1 100 ? 5.152 2.289 14.266 1.00 90.56 100 LEU A N 1
ATOM 823 C CA . LEU A 1 100 ? 4.756 3.559 13.651 1.00 90.56 100 LEU A CA 1
ATOM 824 C C . LEU A 1 100 ? 4.480 4.646 14.701 1.00 90.56 100 LEU A C 1
ATOM 826 O O . LEU A 1 100 ? 4.669 5.828 14.425 1.00 90.56 100 LEU A O 1
ATOM 830 N N . SER A 1 101 ? 4.087 4.261 15.914 1.00 84.69 101 SER A N 1
ATOM 831 C CA . SER A 1 101 ? 3.774 5.174 17.015 1.00 84.69 101 SER A CA 1
ATOM 832 C C . SER A 1 101 ? 4.979 5.505 17.905 1.00 84.69 101 SER A C 1
ATOM 834 O O . SER A 1 101 ? 4.881 6.406 18.731 1.00 84.69 101 SER A O 1
ATOM 836 N N . GLU A 1 102 ? 6.121 4.826 17.753 1.00 85.50 102 GLU A N 1
ATOM 837 C CA . GLU A 1 102 ? 7.246 4.913 18.704 1.00 85.50 102 GLU A CA 1
ATOM 838 C C . GLU A 1 102 ? 8.134 6.162 18.556 1.00 85.50 102 GLU A C 1
ATOM 840 O O . GLU A 1 102 ? 9.115 6.296 19.281 1.00 85.50 102 GLU A O 1
ATOM 845 N N . ASN A 1 103 ? 7.821 7.071 17.624 1.00 83.12 103 ASN A N 1
ATOM 846 C CA . ASN A 1 103 ? 8.586 8.286 17.297 1.00 83.12 103 ASN A CA 1
ATOM 847 C C . ASN A 1 103 ? 10.122 8.140 17.410 1.00 83.12 103 ASN A C 1
ATOM 849 O O . ASN A 1 103 ? 10.829 9.021 17.908 1.00 83.12 103 ASN A O 1
ATOM 853 N N . ARG A 1 104 ? 10.653 7.009 16.943 1.00 90.00 104 ARG A N 1
ATOM 854 C CA . ARG A 1 104 ? 12.078 6.682 16.987 1.00 90.00 104 ARG A CA 1
ATOM 855 C C . ARG A 1 104 ? 12.540 6.148 15.646 1.00 90.00 104 ARG A C 1
ATOM 857 O O . ARG A 1 104 ? 11.757 5.584 14.879 1.00 90.00 104 ARG A O 1
ATOM 864 N N . LYS A 1 105 ? 13.839 6.270 15.398 1.00 92.06 105 LYS A N 1
ATOM 865 C CA . LYS A 1 105 ? 14.480 5.617 14.263 1.00 92.06 105 LYS A CA 1
ATOM 866 C C . LYS A 1 105 ? 14.424 4.101 14.459 1.00 92.06 105 LYS A C 1
ATOM 868 O O . LYS A 1 105 ? 14.757 3.605 15.535 1.00 92.06 105 LYS A O 1
ATOM 873 N N . TRP A 1 106 ? 14.005 3.383 13.427 1.00 92.56 106 TRP A N 1
ATOM 874 C CA . TRP A 1 106 ? 13.998 1.925 13.417 1.00 92.56 106 TRP A CA 1
ATOM 875 C C . TRP A 1 106 ? 15.389 1.362 13.125 1.00 92.56 106 TRP A C 1
ATOM 877 O O . TRP A 1 106 ? 16.174 1.959 12.385 1.00 92.56 106 TRP A O 1
ATOM 887 N N . ASP A 1 107 ? 15.667 0.171 13.657 1.00 90.06 107 ASP A N 1
ATOM 888 C CA . ASP A 1 107 ? 16.931 -0.535 13.409 1.00 90.06 107 ASP A CA 1
ATOM 889 C C . ASP A 1 107 ? 17.064 -0.940 11.936 1.00 90.06 107 ASP A C 1
ATOM 891 O O . ASP A 1 107 ? 18.145 -0.892 11.349 1.00 90.06 107 ASP A O 1
ATOM 895 N N . LYS A 1 108 ? 15.935 -1.305 11.317 1.00 89.06 108 LYS A N 1
ATOM 896 C CA . LYS A 1 108 ? 15.812 -1.551 9.880 1.00 89.06 108 LYS A CA 1
ATOM 897 C C . LYS A 1 108 ? 14.911 -0.496 9.263 1.00 89.06 108 LYS A C 1
ATOM 899 O O . LYS A 1 108 ? 13.822 -0.242 9.765 1.00 89.06 108 LYS A O 1
ATOM 904 N N . GLN A 1 109 ? 15.339 0.052 8.129 1.00 90.19 109 GLN A N 1
ATOM 905 C CA . GLN A 1 109 ? 14.577 1.077 7.417 1.00 90.19 109 GLN A CA 1
ATOM 906 C C . GLN A 1 109 ? 13.200 0.576 6.954 1.00 90.19 109 GLN A C 1
ATOM 908 O O . GLN A 1 109 ? 12.242 1.343 6.963 1.00 90.19 109 GLN A O 1
ATOM 913 N N . THR A 1 110 ? 13.096 -0.702 6.571 1.00 91.19 110 THR A N 1
ATOM 914 C CA . THR A 1 110 ? 11.857 -1.300 6.060 1.00 91.19 110 THR A CA 1
ATOM 915 C C . THR A 1 110 ? 11.392 -2.460 6.933 1.00 91.19 110 THR A C 1
ATOM 917 O O . THR A 1 110 ? 12.142 -3.409 7.178 1.00 91.19 110 THR A O 1
ATOM 920 N N . LEU A 1 111 ? 10.128 -2.412 7.348 1.00 92.88 111 LEU A N 1
ATOM 921 C CA . LEU A 1 111 ? 9.395 -3.527 7.935 1.00 92.88 111 LEU A CA 1
ATOM 922 C C . LEU A 1 111 ? 8.646 -4.280 6.835 1.00 92.88 111 LEU A C 1
ATOM 924 O O . LEU A 1 111 ? 8.052 -3.675 5.945 1.00 92.88 111 LEU A O 1
ATOM 928 N N . ILE A 1 112 ? 8.654 -5.607 6.917 1.00 92.31 112 ILE A N 1
ATOM 929 C CA . ILE A 1 112 ? 7.897 -6.484 6.021 1.00 92.31 112 ILE A CA 1
ATOM 930 C C . ILE A 1 112 ? 6.800 -7.141 6.852 1.00 92.31 112 ILE A C 1
ATOM 932 O O . ILE A 1 112 ? 7.083 -7.698 7.919 1.00 92.31 112 ILE A O 1
ATOM 936 N N . ARG A 1 113 ? 5.553 -7.048 6.394 1.00 94.06 113 ARG A N 1
ATOM 937 C CA . ARG A 1 113 ? 4.391 -7.684 7.025 1.00 94.06 113 ARG A CA 1
ATOM 938 C C . ARG A 1 113 ? 3.535 -8.394 5.988 1.00 94.06 113 ARG A C 1
ATOM 940 O O . ARG A 1 113 ? 3.574 -8.038 4.812 1.00 94.06 113 ARG A O 1
ATOM 947 N N . ASN A 1 114 ? 2.758 -9.376 6.425 1.00 94.69 114 ASN A N 1
ATOM 948 C CA . ASN A 1 114 ? 1.825 -10.069 5.551 1.00 94.69 114 ASN A CA 1
ATOM 949 C C . ASN A 1 114 ? 0.501 -9.305 5.500 1.00 94.69 114 ASN A C 1
ATOM 951 O O . ASN A 1 114 ? 0.034 -8.747 6.489 1.00 94.69 114 ASN A O 1
ATOM 955 N N . THR A 1 115 ? -0.113 -9.258 4.326 1.00 94.69 115 THR A N 1
ATOM 956 C CA . THR A 1 115 ? -1.488 -8.783 4.192 1.00 94.69 115 THR A CA 1
ATOM 957 C C . THR A 1 115 ? -2.445 -9.954 4.352 1.00 94.69 115 THR A C 1
ATOM 959 O O . THR A 1 115 ? -2.119 -11.094 4.014 1.00 94.69 115 THR A O 1
ATOM 962 N N . VAL A 1 116 ? -3.679 -9.676 4.763 1.00 94.62 116 VAL A N 1
ATOM 963 C CA . VAL A 1 116 ? -4.734 -10.702 4.875 1.00 94.62 116 VAL A CA 1
ATOM 964 C C . VAL A 1 116 ? -5.122 -11.315 3.516 1.00 94.62 116 VAL A C 1
ATOM 966 O O . VAL A 1 116 ? -5.833 -12.311 3.463 1.00 94.62 116 VAL A O 1
ATOM 969 N N . SER A 1 117 ? -4.646 -10.741 2.402 1.00 91.56 117 SER A N 1
ATOM 970 C CA . SER A 1 117 ? -4.806 -11.274 1.037 1.00 91.56 117 SER A CA 1
ATOM 971 C C . SER A 1 117 ? -3.635 -12.147 0.559 1.00 91.56 117 SER A C 1
ATOM 973 O O . SER A 1 117 ? -3.514 -12.397 -0.646 1.00 91.56 117 SER A O 1
ATOM 975 N N . SER A 1 118 ? -2.775 -12.592 1.483 1.00 83.44 118 SER A N 1
ATOM 976 C CA . SER A 1 118 ? -1.563 -13.380 1.205 1.00 83.44 118 SER A CA 1
ATOM 977 C C . SER A 1 118 ? -0.535 -12.641 0.334 1.00 83.44 118 SER A C 1
ATOM 979 O O . SER A 1 118 ? 0.146 -13.246 -0.492 1.00 83.44 118 SER A O 1
ATOM 981 N N . GLY A 1 119 ? -0.445 -11.318 0.488 1.00 87.00 119 GLY A N 1
ATOM 982 C CA . GLY A 1 119 ? 0.605 -10.482 -0.100 1.00 87.00 119 GLY A CA 1
ATOM 983 C C . GLY A 1 119 ? 1.530 -9.893 0.965 1.00 87.00 119 GLY A C 1
ATOM 984 O O . GLY A 1 119 ? 1.396 -10.197 2.146 1.00 87.00 119 GLY A O 1
ATOM 985 N N . TYR A 1 120 ? 2.432 -9.003 0.549 1.00 90.12 120 TYR A N 1
ATOM 986 C CA . TYR A 1 120 ? 3.340 -8.291 1.451 1.00 90.12 120 TYR A CA 1
ATOM 987 C C . TYR A 1 120 ? 3.025 -6.796 1.517 1.00 90.12 120 TYR A C 1
ATOM 989 O O . TYR A 1 120 ? 2.702 -6.165 0.507 1.00 90.12 120 TYR A O 1
ATOM 997 N N . MET A 1 121 ? 3.166 -6.237 2.714 1.00 92.19 121 MET A N 1
ATOM 998 C CA . MET A 1 121 ? 3.221 -4.807 2.982 1.00 92.19 121 MET A CA 1
ATOM 999 C C . MET A 1 121 ? 4.652 -4.441 3.376 1.00 92.19 121 MET A C 1
ATOM 1001 O O . MET A 1 121 ? 5.145 -4.878 4.419 1.00 92.19 121 MET A O 1
ATOM 1005 N N . TYR A 1 122 ? 5.309 -3.644 2.538 1.00 92.50 122 TYR A N 1
ATOM 1006 C CA . TYR A 1 122 ? 6.604 -3.037 2.814 1.00 92.50 122 TYR A CA 1
ATOM 1007 C C . TYR A 1 122 ? 6.371 -1.657 3.412 1.00 92.50 122 TYR A C 1
ATOM 1009 O O . TYR A 1 122 ? 5.770 -0.794 2.772 1.00 92.50 122 TYR A O 1
ATOM 1017 N N . ILE A 1 123 ? 6.822 -1.461 4.645 1.00 94.19 123 ILE A N 1
ATOM 1018 C CA . ILE A 1 123 ? 6.654 -0.205 5.371 1.00 94.19 123 ILE A CA 1
ATOM 1019 C C . ILE A 1 123 ? 8.030 0.390 5.584 1.00 94.19 123 ILE A C 1
ATOM 1021 O O . ILE A 1 123 ? 8.813 -0.147 6.361 1.00 94.19 123 ILE A O 1
ATOM 1025 N N . THR A 1 124 ? 8.329 1.478 4.891 1.00 93.69 124 THR A N 1
ATOM 1026 C CA . THR A 1 124 ? 9.646 2.112 4.908 1.00 93.69 124 THR A CA 1
ATOM 1027 C C . THR A 1 124 ? 9.595 3.418 5.686 1.00 93.69 124 THR A C 1
ATOM 1029 O O . THR A 1 124 ? 8.732 4.261 5.440 1.00 93.69 124 THR A O 1
ATOM 1032 N N . GLN A 1 125 ? 10.536 3.587 6.613 1.00 93.75 125 GLN A N 1
ATOM 1033 C CA . GLN A 1 125 ? 10.773 4.826 7.343 1.00 93.75 125 GLN A CA 1
ATOM 1034 C C . GLN A 1 125 ? 11.848 5.658 6.631 1.00 93.75 125 GLN A C 1
ATOM 1036 O O . GLN A 1 125 ? 12.916 5.157 6.279 1.00 93.75 125 GLN A O 1
ATOM 1041 N N . PHE A 1 126 ? 11.597 6.952 6.470 1.00 92.31 126 PHE A N 1
ATOM 1042 C CA . PHE A 1 126 ? 12.591 7.938 6.059 1.00 92.31 126 PHE A CA 1
ATOM 1043 C C . PHE A 1 126 ? 12.784 8.950 7.179 1.00 92.31 126 PHE A C 1
ATOM 1045 O O . PHE A 1 126 ? 11.816 9.431 7.764 1.00 92.31 126 PHE A O 1
ATOM 1052 N N . VAL A 1 127 ? 14.039 9.269 7.486 1.00 91.75 127 VAL A N 1
ATOM 1053 C CA . VAL A 1 127 ? 14.378 10.303 8.467 1.00 91.75 127 VAL A CA 1
ATOM 1054 C C . VAL A 1 127 ? 14.398 11.638 7.733 1.00 91.75 127 VAL A C 1
ATOM 1056 O O . VAL A 1 127 ? 15.290 11.870 6.923 1.00 91.75 127 VAL A O 1
ATOM 1059 N N . ASN A 1 128 ? 13.413 12.497 7.999 1.00 87.44 128 ASN A N 1
ATOM 1060 C CA . ASN A 1 128 ? 13.364 13.835 7.404 1.00 87.44 128 ASN A CA 1
ATOM 1061 C C . ASN A 1 128 ? 14.325 14.771 8.142 1.00 87.44 128 ASN A C 1
ATOM 1063 O O . ASN A 1 128 ? 15.091 15.495 7.526 1.00 87.44 128 ASN A O 1
ATOM 1067 N N . ASN A 1 129 ? 14.259 14.731 9.476 1.00 84.38 129 ASN A N 1
ATOM 1068 C CA . ASN A 1 129 ? 15.088 15.473 10.423 1.00 84.38 129 ASN A CA 1
ATOM 1069 C C . ASN A 1 129 ? 15.240 14.626 11.700 1.00 84.38 129 ASN A C 1
ATOM 1071 O O . ASN A 1 129 ? 14.466 13.683 11.895 1.00 84.38 129 ASN A O 1
ATOM 1075 N N . PRO A 1 130 ? 16.188 14.934 12.602 1.00 82.31 130 PRO A N 1
ATOM 1076 C CA . PRO A 1 130 ? 16.269 14.259 13.895 1.00 82.31 130 PRO A CA 1
ATOM 1077 C C . PRO A 1 130 ? 14.918 14.292 14.630 1.00 82.31 130 PRO A C 1
ATOM 1079 O O . PRO A 1 130 ? 14.377 15.363 14.892 1.00 82.31 130 PRO A O 1
ATOM 1082 N N . GLY A 1 131 ? 14.348 13.117 14.918 1.00 83.06 131 GLY A N 1
ATOM 1083 C CA . GLY A 1 131 ? 13.041 12.991 15.578 1.00 83.06 131 GLY A CA 1
ATOM 1084 C C . GLY A 1 131 ? 11.812 13.228 14.687 1.00 83.06 131 GLY A C 1
ATOM 1085 O O . GLY A 1 131 ? 10.702 13.242 15.209 1.00 83.06 131 GLY A O 1
ATOM 1086 N N . ASN A 1 132 ? 11.980 13.403 13.371 1.00 88.12 132 ASN A N 1
ATOM 1087 C CA . ASN A 1 132 ? 10.889 13.549 12.407 1.00 88.12 132 ASN A CA 1
ATOM 1088 C C . ASN A 1 132 ? 11.032 12.514 11.284 1.00 88.12 132 ASN A C 1
ATOM 1090 O O . ASN A 1 132 ? 12.031 12.495 10.557 1.00 88.12 132 ASN A O 1
ATOM 1094 N N . TYR A 1 133 ? 10.004 11.686 11.122 1.00 91.94 133 TYR A N 1
ATOM 1095 C CA . TYR A 1 133 ? 10.018 10.544 10.220 1.00 91.94 133 TYR A CA 1
ATOM 1096 C C . TYR A 1 133 ? 8.839 10.590 9.249 1.00 91.94 133 TYR A C 1
ATOM 1098 O O . TYR A 1 133 ? 7.715 10.886 9.646 1.00 91.94 133 TYR A O 1
ATOM 1106 N N . SER A 1 134 ? 9.081 10.244 7.988 1.00 93.31 134 SER A N 1
ATOM 1107 C CA . SER A 1 134 ? 8.030 9.923 7.017 1.00 93.31 134 SER A CA 1
ATOM 1108 C C . SER A 1 134 ? 7.912 8.412 6.889 1.00 93.31 134 SER A C 1
ATOM 1110 O O . SER A 1 134 ? 8.924 7.711 6.888 1.00 93.31 134 SER A O 1
ATOM 1112 N N . TYR A 1 135 ? 6.693 7.912 6.725 1.00 95.00 135 TYR A N 1
ATOM 1113 C CA . TYR A 1 135 ? 6.440 6.484 6.566 1.00 95.00 135 TYR A CA 1
ATOM 1114 C C . TYR A 1 135 ? 5.703 6.214 5.260 1.00 95.00 135 TYR A C 1
ATOM 1116 O O . TYR A 1 135 ? 4.793 6.958 4.891 1.00 95.00 135 TYR A O 1
ATOM 1124 N N . PHE A 1 136 ? 6.075 5.130 4.586 1.00 95.00 136 PHE A N 1
ATOM 1125 C CA . PHE A 1 136 ? 5.473 4.710 3.324 1.00 95.00 136 PHE A CA 1
ATOM 1126 C C . PHE A 1 136 ? 5.102 3.235 3.391 1.00 95.00 136 PHE A C 1
ATOM 1128 O O . PHE A 1 136 ? 5.972 2.408 3.623 1.00 95.00 136 PHE A O 1
ATOM 1135 N N . ALA A 1 137 ? 3.835 2.909 3.157 1.00 94.56 137 ALA A N 1
ATOM 1136 C CA . ALA A 1 137 ? 3.305 1.555 3.062 1.00 94.56 137 ALA A CA 1
ATOM 1137 C C . ALA A 1 137 ? 3.054 1.215 1.584 1.00 94.56 137 ALA A C 1
ATOM 1139 O O . ALA A 1 137 ? 2.102 1.721 0.988 1.00 94.56 137 ALA A O 1
ATOM 1140 N N . ASN A 1 138 ? 3.926 0.405 0.968 1.00 90.94 138 ASN A N 1
ATOM 1141 C CA . ASN A 1 138 ? 3.879 0.064 -0.463 1.00 90.94 138 ASN A CA 1
ATOM 1142 C C . ASN A 1 138 ? 3.667 1.312 -1.355 1.00 90.94 138 ASN A C 1
ATOM 1144 O O . ASN A 1 138 ? 2.751 1.347 -2.166 1.00 90.94 138 ASN A O 1
ATOM 1148 N N . ASN A 1 139 ? 4.483 2.359 -1.184 1.00 88.56 139 ASN A N 1
ATOM 1149 C CA . ASN A 1 139 ? 4.380 3.690 -1.828 1.00 88.56 139 ASN A CA 1
ATOM 1150 C C . ASN A 1 139 ? 3.258 4.617 -1.319 1.00 88.56 139 ASN A C 1
ATOM 1152 O O . ASN A 1 139 ? 3.281 5.812 -1.618 1.00 88.56 139 ASN A O 1
ATOM 1156 N N . GLY A 1 140 ? 2.318 4.117 -0.516 1.00 93.62 140 GLY A N 1
ATOM 1157 C CA . GLY A 1 140 ? 1.326 4.943 0.168 1.00 93.62 140 GLY A CA 1
ATOM 1158 C C . GLY A 1 140 ? 1.958 5.698 1.335 1.00 93.62 140 GLY A C 1
ATOM 1159 O O . GLY A 1 140 ? 2.325 5.093 2.338 1.00 93.62 140 GLY A O 1
ATOM 1160 N N . MET A 1 141 ? 2.089 7.014 1.228 1.00 94.94 141 MET A N 1
ATOM 1161 C CA . MET A 1 141 ? 2.637 7.879 2.264 1.00 94.94 141 MET A CA 1
ATOM 1162 C C . MET A 1 141 ? 1.623 8.040 3.392 1.00 94.94 141 MET A C 1
ATOM 1164 O O . MET A 1 141 ? 0.463 8.388 3.151 1.00 94.94 141 MET A O 1
ATOM 1168 N N . LEU A 1 142 ? 2.059 7.831 4.630 1.00 95.44 142 LEU A N 1
ATOM 1169 C CA . LEU A 1 142 ? 1.236 8.101 5.801 1.00 95.44 142 LEU A CA 1
ATOM 1170 C C . LEU A 1 142 ? 1.018 9.611 5.959 1.00 95.44 142 LEU A C 1
ATOM 1172 O O . LEU A 1 142 ? 1.904 10.430 5.715 1.00 95.44 142 LEU A O 1
ATOM 1176 N N . CYS A 1 143 ? -0.173 9.988 6.417 1.00 94.56 143 CYS A N 1
ATOM 1177 C CA . CYS A 1 143 ? -0.569 11.386 6.604 1.00 94.56 143 CYS A CA 1
ATOM 1178 C C . CYS A 1 143 ? 0.070 12.077 7.821 1.00 94.56 143 CYS A C 1
ATOM 1180 O O . CYS A 1 143 ? -0.346 13.175 8.181 1.00 94.56 143 CYS A O 1
ATOM 1182 N N . ASN A 1 144 ? 1.066 11.469 8.467 1.00 88.56 144 ASN A N 1
ATOM 1183 C CA . ASN A 1 144 ? 1.676 11.987 9.694 1.00 88.56 144 ASN A CA 1
ATOM 1184 C C . ASN A 1 144 ? 2.411 13.325 9.506 1.00 88.56 144 ASN A C 1
ATOM 1186 O O . ASN A 1 144 ? 2.641 14.046 10.468 1.00 88.56 144 ASN A O 1
ATOM 1190 N N . HIS A 1 145 ? 2.757 13.662 8.265 1.00 81.81 145 HIS A N 1
ATOM 1191 C CA . HIS A 1 145 ? 3.308 14.959 7.884 1.00 81.81 145 HIS A CA 1
ATOM 1192 C C . HIS A 1 145 ? 2.233 16.048 7.703 1.00 81.81 145 HIS A C 1
ATOM 1194 O O . HIS A 1 145 ? 2.552 17.231 7.747 1.00 81.81 145 HIS A O 1
ATOM 1200 N N . ALA A 1 146 ? 0.979 15.655 7.456 1.00 77.56 146 ALA A N 1
ATOM 1201 C CA . ALA A 1 146 ? -0.112 16.554 7.083 1.00 77.56 146 ALA A CA 1
ATOM 1202 C C . ALA A 1 146 ? -1.071 16.839 8.246 1.00 77.56 146 ALA A C 1
ATOM 1204 O O . ALA A 1 146 ? -1.665 17.912 8.315 1.00 77.56 146 ALA A O 1
ATOM 1205 N N . THR A 1 147 ? -1.256 15.880 9.154 1.00 77.44 147 THR A N 1
ATOM 1206 C CA . THR A 1 147 ? -2.189 16.006 10.277 1.00 77.44 147 THR A CA 1
ATOM 1207 C C . THR A 1 147 ? -1.710 15.227 11.494 1.00 77.44 147 THR A C 1
ATOM 1209 O O . THR A 1 147 ? -1.115 14.159 11.363 1.00 77.44 147 THR A O 1
ATOM 1212 N N . ASN A 1 148 ? -2.034 15.733 12.685 1.00 80.94 148 ASN A N 1
ATOM 1213 C CA . ASN A 1 148 ? -1.802 15.040 13.953 1.00 80.94 148 ASN A CA 1
ATOM 1214 C C . ASN A 1 148 ? -2.769 13.859 14.163 1.00 80.94 148 ASN A C 1
ATOM 1216 O O . ASN A 1 148 ? -2.478 12.962 14.946 1.00 80.94 148 ASN A O 1
ATOM 1220 N N . GLU A 1 149 ? -3.882 13.805 13.427 1.00 85.38 149 GLU A N 1
ATOM 1221 C CA . GLU A 1 149 ? -4.888 12.736 13.506 1.00 85.38 149 GLU A CA 1
ATOM 1222 C C . GLU A 1 149 ? -4.691 11.682 12.408 1.00 85.38 149 GLU A C 1
ATOM 1224 O O . GLU A 1 149 ? -5.624 11.298 11.696 1.00 85.38 149 GLU A O 1
ATOM 1229 N N . TRP A 1 150 ? -3.454 11.240 12.209 1.00 89.50 150 TRP A N 1
ATOM 1230 C CA . TRP A 1 150 ? -3.080 10.325 11.128 1.00 89.50 150 TRP A CA 1
ATOM 1231 C C . TRP A 1 150 ? -3.238 8.840 11.491 1.00 89.50 150 TRP A C 1
ATOM 1233 O O . TRP A 1 150 ? -3.097 7.991 10.612 1.00 89.50 150 TRP A O 1
ATOM 1243 N N . GLY A 1 151 ? -3.552 8.517 12.748 1.00 91.94 151 GLY A N 1
ATOM 1244 C CA . GLY A 1 151 ? -3.717 7.150 13.239 1.00 91.94 151 GLY A CA 1
ATOM 1245 C C . GLY A 1 151 ? -4.891 6.996 14.205 1.00 91.94 151 GLY A C 1
ATOM 1246 O O . GLY A 1 151 ? -5.308 7.959 14.846 1.00 91.94 151 GLY A O 1
ATOM 1247 N N . ILE A 1 152 ? -5.432 5.782 14.290 1.00 93.00 152 ILE A N 1
ATOM 1248 C CA . ILE A 1 152 ? -6.537 5.392 15.172 1.00 93.00 152 ILE A CA 1
ATOM 1249 C C . ILE A 1 152 ? -6.226 4.006 15.724 1.00 93.00 152 ILE A C 1
ATOM 1251 O O . ILE A 1 152 ? -5.807 3.119 14.979 1.00 93.00 152 ILE A O 1
ATOM 1255 N N . ILE A 1 153 ? -6.488 3.806 17.009 1.00 92.12 153 ILE A N 1
ATOM 1256 C CA . ILE A 1 153 ? -6.472 2.489 17.641 1.00 92.12 153 ILE A CA 1
ATOM 1257 C C . ILE A 1 153 ? -7.857 2.261 18.236 1.00 92.12 153 ILE A C 1
ATOM 1259 O O . ILE A 1 153 ? -8.333 3.077 19.022 1.00 92.12 153 ILE A O 1
ATOM 1263 N N . SER A 1 154 ? -8.508 1.171 17.836 1.00 92.00 154 SER A N 1
ATOM 1264 C CA . SER A 1 154 ? -9.848 0.800 18.294 1.00 92.00 154 SER A CA 1
ATOM 1265 C C . SER A 1 154 ? -9.886 -0.703 18.556 1.00 92.00 154 SER A C 1
ATOM 1267 O O . SER A 1 154 ? -9.666 -1.506 17.648 1.00 92.00 154 SER A O 1
ATOM 1269 N N . GLY A 1 155 ? -10.064 -1.100 19.818 1.00 88.06 155 GLY A N 1
ATOM 1270 C CA . GLY A 1 155 ? -9.911 -2.500 20.223 1.00 88.06 155 GLY A CA 1
ATOM 1271 C C . GLY A 1 155 ? -8.499 -3.028 19.928 1.00 88.06 155 GLY A C 1
ATOM 1272 O O . GLY A 1 155 ? -7.507 -2.430 20.342 1.00 88.06 155 GLY A O 1
ATOM 1273 N N . GLN A 1 156 ? -8.402 -4.149 19.208 1.00 92.94 156 GLN A N 1
ATOM 1274 C CA . GLN A 1 156 ? -7.136 -4.725 18.727 1.00 92.94 156 GLN A CA 1
ATOM 1275 C C . GLN A 1 156 ? -6.773 -4.286 17.298 1.00 92.94 156 GLN A C 1
ATOM 1277 O O . GLN A 1 156 ? -5.811 -4.790 16.718 1.00 92.94 156 GLN A O 1
ATOM 1282 N N . GLN A 1 157 ? -7.494 -3.320 16.737 1.00 95.94 157 GLN A N 1
ATOM 1283 C CA . GLN A 1 157 ? -7.344 -2.903 15.351 1.00 95.94 157 GLN A CA 1
ATOM 1284 C C . GLN A 1 157 ? -6.677 -1.537 15.255 1.00 95.94 157 GLN A C 1
ATOM 1286 O O . GLN A 1 157 ? -7.077 -0.583 15.928 1.00 95.94 157 GLN A O 1
ATOM 1291 N N . TYR A 1 158 ? -5.655 -1.432 14.411 1.00 97.06 158 TYR A N 1
ATOM 1292 C CA . TYR A 1 158 ? -4.954 -0.176 14.152 1.00 97.06 158 TYR A CA 1
ATOM 1293 C C . TYR A 1 158 ? -5.346 0.326 12.764 1.00 97.06 158 TYR A C 1
ATOM 1295 O O . TYR A 1 158 ? -5.514 -0.467 11.839 1.00 97.06 158 TYR A O 1
ATOM 1303 N N . LEU A 1 159 ? -5.478 1.637 12.592 1.00 97.31 159 LEU A N 1
ATOM 1304 C CA . LEU A 1 159 ? -5.692 2.262 11.292 1.00 97.31 159 LEU A CA 1
ATOM 1305 C C . LEU A 1 159 ? -4.765 3.457 11.143 1.00 97.31 159 LEU A C 1
ATOM 1307 O O . LEU A 1 159 ? -4.791 4.365 11.966 1.00 97.31 159 LEU A O 1
ATOM 1311 N N . PHE A 1 160 ? -3.996 3.482 10.061 1.00 97.38 160 PHE A N 1
ATOM 1312 C CA . PHE A 1 160 ? -3.174 4.618 9.664 1.00 97.38 160 PHE A CA 1
ATOM 1313 C C . PHE A 1 160 ? -3.691 5.207 8.354 1.00 97.38 160 PHE A C 1
ATOM 1315 O O . PHE A 1 160 ? -3.974 4.488 7.393 1.00 97.38 160 PHE A O 1
ATOM 1322 N N . LYS A 1 161 ? -3.844 6.530 8.330 1.00 97.31 161 LYS A N 1
ATOM 1323 C CA . LYS A 1 161 ? -4.356 7.281 7.185 1.00 97.31 161 LYS A CA 1
ATOM 1324 C C . LYS A 1 161 ? -3.250 7.460 6.146 1.00 97.31 161 LYS A C 1
ATOM 1326 O O . LYS A 1 161 ? -2.130 7.841 6.494 1.00 97.31 161 LYS A O 1
ATOM 1331 N N . LEU A 1 162 ? -3.578 7.228 4.879 1.00 96.81 162 LEU A N 1
ATOM 1332 C CA . LEU A 1 162 ? -2.688 7.445 3.742 1.00 96.81 162 LEU A CA 1
ATOM 1333 C C . LEU A 1 162 ? -3.090 8.684 2.948 1.00 96.81 162 LEU A C 1
ATOM 1335 O O . LEU A 1 162 ? -4.267 8.881 2.646 1.00 96.81 162 LEU A O 1
ATOM 1339 N N . CYS A 1 163 ? -2.088 9.475 2.581 1.00 95.19 163 CYS A N 1
ATOM 1340 C CA . CYS A 1 163 ? -2.219 10.718 1.822 1.00 95.19 163 CYS A CA 1
ATOM 1341 C C . CYS A 1 163 ? -1.830 10.548 0.345 1.00 95.19 163 CYS A C 1
ATOM 1343 O O . CYS A 1 163 ? -2.079 11.432 -0.469 1.00 95.19 163 CYS A O 1
ATOM 1345 N N . THR A 1 164 ? -1.278 9.391 -0.025 1.00 94.19 164 THR A N 1
ATOM 1346 C CA . THR A 1 164 ? -1.071 8.964 -1.415 1.00 94.19 164 THR A CA 1
ATOM 1347 C C . THR A 1 164 ? -1.608 7.539 -1.588 1.00 94.19 164 THR A C 1
ATOM 1349 O O . THR A 1 164 ? -1.779 6.825 -0.590 1.00 94.19 164 THR A O 1
ATOM 1352 N N . PRO A 1 165 ? -1.939 7.099 -2.816 1.00 91.56 165 PRO A N 1
ATOM 1353 C CA . PRO A 1 165 ? -2.411 5.736 -3.014 1.00 91.56 165 PRO A CA 1
ATOM 1354 C C . PRO A 1 165 ? -1.303 4.734 -2.679 1.00 91.56 165 PRO A C 1
ATOM 1356 O O . PRO A 1 165 ? -0.120 4.996 -2.907 1.00 91.56 165 PRO A O 1
ATOM 1359 N N . ILE A 1 166 ? -1.695 3.559 -2.185 1.00 90.12 166 ILE A N 1
ATOM 1360 C CA . ILE A 1 166 ? -0.793 2.409 -2.199 1.00 90.12 166 ILE A CA 1
ATOM 1361 C C . ILE A 1 166 ? -0.529 2.055 -3.664 1.00 90.12 166 ILE A C 1
ATOM 1363 O O . ILE A 1 166 ? -1.444 2.058 -4.490 1.00 90.12 166 ILE A O 1
ATOM 1367 N N . GLY A 1 167 ? 0.730 1.778 -3.986 1.00 78.00 167 GLY A N 1
ATOM 1368 C CA . GLY A 1 167 ? 1.132 1.297 -5.295 1.00 78.00 167 GLY A CA 1
ATOM 1369 C C . GLY A 1 167 ? 0.424 -0.006 -5.656 1.00 78.00 167 GLY A C 1
ATOM 1370 O O . GLY A 1 167 ? -0.077 -0.746 -4.806 1.00 78.00 167 GLY A O 1
ATOM 1371 N N . HIS A 1 168 ? 0.400 -0.319 -6.948 1.00 70.25 168 HIS A N 1
ATOM 1372 C CA . HIS A 1 168 ? -0.065 -1.627 -7.391 1.00 70.25 168 HIS A CA 1
ATOM 1373 C C . HIS A 1 168 ? 0.747 -2.746 -6.728 1.00 70.25 168 HIS A C 1
ATOM 1375 O O . HIS A 1 168 ? 1.823 -2.516 -6.171 1.00 70.25 168 HIS A O 1
ATOM 1381 N N . ARG A 1 169 ? 0.225 -3.978 -6.799 1.00 68.81 169 ARG A N 1
ATOM 1382 C CA . ARG A 1 169 ? 0.914 -5.161 -6.264 1.00 68.81 169 ARG A CA 1
ATOM 1383 C C . ARG A 1 169 ? 2.402 -5.139 -6.642 1.00 68.81 169 ARG A C 1
ATOM 1385 O O . ARG A 1 169 ? 2.717 -4.696 -7.744 1.00 68.81 169 ARG A O 1
ATOM 1392 N N . PRO A 1 170 ? 3.307 -5.639 -5.791 1.00 70.00 170 PRO A N 1
ATOM 1393 C CA . PRO A 1 170 ? 4.708 -5.765 -6.164 1.00 70.00 170 PRO A CA 1
ATOM 1394 C C . PRO A 1 170 ? 4.865 -6.557 -7.467 1.00 70.00 170 PRO A C 1
ATOM 1396 O O . PRO A 1 170 ? 4.084 -7.480 -7.751 1.00 70.00 170 PRO A O 1
ATOM 1399 N N . TYR A 1 171 ? 5.867 -6.176 -8.256 1.00 71.94 171 TYR A N 1
ATOM 1400 C CA . TYR A 1 171 ? 6.271 -6.928 -9.434 1.00 71.94 171 TYR A CA 1
ATOM 1401 C C . TYR A 1 171 ? 6.728 -8.336 -8.991 1.00 71.94 171 TYR A C 1
ATOM 1403 O O . TYR A 1 171 ? 7.577 -8.431 -8.102 1.00 71.94 171 TYR A O 1
ATOM 1411 N N . PRO A 1 172 ? 6.165 -9.433 -9.539 1.00 71.00 172 PRO A N 1
ATOM 1412 C CA . PRO A 1 172 ? 6.553 -10.793 -9.170 1.00 71.00 172 PRO A CA 1
ATOM 1413 C C . PRO A 1 172 ? 7.890 -11.162 -9.827 1.00 71.00 172 PRO A C 1
ATOM 1415 O O . PRO A 1 172 ? 7.936 -11.863 -10.832 1.00 71.00 172 PRO A O 1
ATOM 1418 N N . GLY A 1 173 ? 8.991 -10.654 -9.279 1.00 78.50 173 GLY A N 1
ATOM 1419 C CA . GLY A 1 173 ? 10.334 -10.969 -9.750 1.00 78.50 173 GLY A CA 1
ATOM 1420 C C . GLY A 1 173 ? 11.355 -9.898 -9.397 1.00 78.50 173 GLY A C 1
ATOM 1421 O O . GLY A 1 173 ? 11.091 -8.974 -8.632 1.00 78.50 173 GLY A O 1
ATOM 1422 N N . THR A 1 174 ? 12.541 -10.037 -9.976 1.00 86.25 174 THR A N 1
ATOM 1423 C CA . THR A 1 174 ? 13.637 -9.077 -9.815 1.00 86.25 174 THR A CA 1
ATOM 1424 C C . THR A 1 174 ? 13.532 -7.946 -10.835 1.00 86.25 174 THR A C 1
ATOM 1426 O O . THR A 1 174 ? 12.871 -8.091 -11.867 1.00 86.25 174 THR A O 1
ATOM 1429 N N . THR A 1 175 ? 14.245 -6.841 -10.605 1.00 87.81 175 THR A N 1
ATOM 1430 C CA . THR A 1 175 ? 14.372 -5.763 -11.599 1.00 87.81 175 THR A CA 1
ATOM 1431 C C . THR A 1 175 ? 14.893 -6.294 -12.936 1.00 87.81 175 THR A C 1
ATOM 1433 O O . THR A 1 175 ? 14.411 -5.879 -13.984 1.00 87.81 175 THR A O 1
ATOM 1436 N N . LEU A 1 176 ? 15.814 -7.267 -12.925 1.00 89.62 176 LEU A N 1
ATOM 1437 C CA . LEU A 1 176 ? 16.304 -7.894 -14.156 1.00 89.62 176 LEU A CA 1
ATOM 1438 C C . LEU A 1 176 ? 15.195 -8.626 -14.907 1.00 89.62 176 LEU A C 1
ATOM 1440 O O . LEU A 1 176 ? 15.120 -8.542 -16.130 1.00 89.62 176 LEU A O 1
ATOM 1444 N N . SER A 1 177 ? 14.334 -9.332 -14.172 1.00 87.50 177 SER A N 1
ATOM 1445 C CA . SER A 1 177 ? 13.184 -10.023 -14.758 1.00 87.50 177 SER A CA 1
ATOM 1446 C C . SER A 1 177 ? 12.234 -9.012 -15.402 1.00 87.50 177 SER A C 1
ATOM 1448 O O . SER A 1 177 ? 11.759 -9.251 -16.504 1.00 87.50 177 SER A O 1
ATOM 1450 N N . PHE A 1 178 ? 12.014 -7.862 -14.750 1.00 88.69 178 PHE A N 1
ATOM 1451 C CA . PHE A 1 178 ? 11.207 -6.767 -15.303 1.00 88.69 178 PHE A CA 1
ATOM 1452 C C . PHE A 1 178 ? 11.809 -6.196 -16.581 1.00 88.69 178 PHE A C 1
ATOM 1454 O O . PHE A 1 178 ? 11.097 -6.015 -17.564 1.00 88.69 178 PHE A O 1
ATOM 1461 N N . ILE A 1 179 ? 13.121 -5.961 -16.607 1.00 90.06 179 ILE A N 1
ATOM 1462 C CA . ILE A 1 179 ? 13.793 -5.452 -17.804 1.00 90.06 179 ILE A CA 1
ATOM 1463 C C . ILE A 1 179 ? 13.691 -6.466 -18.951 1.00 90.06 179 ILE A C 1
ATOM 1465 O O . ILE A 1 179 ? 13.461 -6.064 -20.085 1.00 90.06 179 ILE A O 1
ATOM 1469 N N . ARG A 1 180 ? 13.831 -7.771 -18.683 1.00 87.94 180 ARG A N 1
ATOM 1470 C CA . ARG A 1 180 ? 13.881 -8.826 -19.713 1.00 87.94 180 ARG A CA 1
ATOM 1471 C C . ARG A 1 180 ? 12.524 -9.298 -20.254 1.00 87.94 180 ARG A C 1
ATOM 1473 O O . ARG A 1 180 ? 12.528 -10.008 -21.251 1.00 87.94 180 ARG A O 1
ATOM 1480 N N . ASP A 1 181 ? 11.393 -8.948 -19.644 1.00 83.94 181 ASP A N 1
ATOM 1481 C CA . ASP A 1 181 ? 10.075 -9.416 -20.113 1.00 83.94 181 ASP A CA 1
ATOM 1482 C C . ASP A 1 181 ? 9.597 -8.662 -21.369 1.00 83.94 181 ASP A C 1
ATOM 1484 O O . ASP A 1 181 ? 8.884 -7.670 -21.276 1.00 83.94 181 ASP A O 1
ATOM 1488 N N . GLU A 1 182 ? 9.995 -9.108 -22.557 1.00 76.88 182 GLU A N 1
ATOM 1489 C CA . GLU A 1 182 ? 9.695 -8.422 -23.828 1.00 76.88 182 GLU A CA 1
ATOM 1490 C C . GLU A 1 182 ? 8.215 -8.465 -24.238 1.00 76.88 182 GLU A C 1
ATOM 1492 O O . GLU A 1 182 ? 7.703 -7.520 -24.835 1.00 76.88 182 GLU A O 1
ATOM 1497 N N . ASP A 1 183 ? 7.508 -9.536 -23.880 1.00 69.25 183 ASP A N 1
ATOM 1498 C CA . ASP A 1 183 ? 6.189 -9.851 -24.440 1.00 69.25 183 ASP A CA 1
ATOM 1499 C C . ASP A 1 183 ? 5.046 -9.682 -23.430 1.00 69.25 183 ASP A C 1
ATOM 1501 O O . ASP A 1 183 ? 3.927 -10.143 -23.671 1.00 69.25 183 ASP A O 1
ATOM 1505 N N . LYS A 1 184 ? 5.319 -9.097 -22.253 1.00 64.75 184 LYS A N 1
ATOM 1506 C CA . LYS A 1 184 ? 4.426 -9.159 -21.076 1.00 64.75 184 LYS A CA 1
ATOM 1507 C C . LYS A 1 184 ? 3.974 -10.590 -20.767 1.00 64.75 184 LYS A C 1
ATOM 1509 O O . LYS A 1 184 ? 2.919 -10.797 -20.159 1.00 64.75 184 LYS A O 1
ATOM 1514 N N . LYS A 1 185 ? 4.762 -11.588 -21.182 1.00 62.41 185 LYS A N 1
ATOM 1515 C CA . LYS A 1 185 ? 4.411 -13.015 -21.097 1.00 62.41 185 LYS A CA 1
ATOM 1516 C C . LYS A 1 185 ? 4.169 -13.430 -19.657 1.00 62.41 185 LYS A C 1
ATOM 1518 O O . LYS A 1 185 ? 3.409 -14.356 -19.391 1.00 62.41 185 LYS A O 1
ATOM 1523 N N . THR A 1 186 ? 4.794 -12.716 -18.733 1.00 62.53 186 THR A N 1
ATOM 1524 C CA . THR A 1 186 ? 4.735 -13.023 -17.316 1.00 62.53 186 THR A CA 1
ATOM 1525 C C . THR A 1 186 ? 3.625 -12.235 -16.598 1.00 62.53 186 THR A C 1
ATOM 1527 O O . THR A 1 186 ? 3.217 -12.637 -15.507 1.00 62.53 186 THR A O 1
ATOM 1530 N N . PHE A 1 187 ? 3.081 -11.149 -17.181 1.00 61.84 187 PHE A N 1
ATOM 1531 C CA . PHE A 1 187 ? 2.135 -10.245 -16.493 1.00 61.84 187 PHE A CA 1
ATOM 1532 C C . PHE A 1 187 ? 1.017 -9.707 -17.403 1.00 61.84 187 PHE A C 1
ATOM 1534 O O . PHE A 1 187 ? 0.939 -8.512 -17.696 1.00 61.84 187 PHE A O 1
ATOM 1541 N N . PHE A 1 188 ? 0.097 -10.593 -17.785 1.00 53.75 188 PHE A N 1
ATOM 1542 C CA . PHE A 1 188 ? -1.186 -10.215 -18.385 1.00 53.75 188 PHE A CA 1
ATOM 1543 C C . PHE A 1 188 ? -2.010 -9.369 -17.383 1.00 53.75 188 PHE A C 1
ATOM 1545 O O . PHE A 1 188 ? -1.96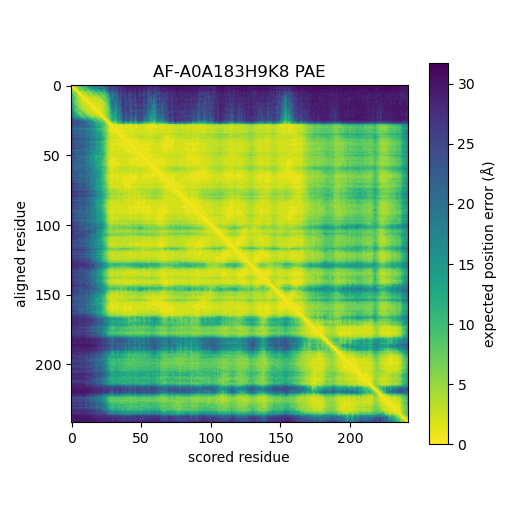8 -9.616 -16.174 1.00 53.75 188 PHE A O 1
ATOM 1552 N N . ASP A 1 189 ? -2.718 -8.345 -17.866 1.00 56.22 189 ASP A N 1
ATOM 1553 C CA . ASP A 1 189 ? -3.625 -7.474 -17.088 1.00 56.22 189 ASP A CA 1
ATOM 1554 C C . ASP A 1 189 ? -3.010 -6.565 -16.001 1.00 56.22 189 ASP A C 1
ATOM 1556 O O . ASP A 1 189 ? -3.723 -6.086 -15.114 1.00 56.22 189 ASP A O 1
ATOM 1560 N N . ARG A 1 190 ? -1.700 -6.273 -16.039 1.00 64.25 190 ARG A N 1
ATOM 1561 C CA . ARG A 1 190 ? -1.075 -5.305 -15.111 1.00 64.25 190 ARG A CA 1
ATOM 1562 C C . ARG A 1 190 ? -0.540 -4.059 -15.822 1.00 64.25 190 ARG A C 1
ATOM 1564 O O . ARG A 1 190 ? -0.016 -4.174 -16.926 1.00 64.25 190 ARG A O 1
ATOM 1571 N N . PRO A 1 191 ? -0.593 -2.869 -15.189 1.00 66.88 191 PRO A N 1
ATOM 1572 C CA . PRO A 1 191 ? -0.173 -1.609 -15.806 1.00 66.88 191 PRO A CA 1
ATOM 1573 C C . PRO A 1 191 ? 1.355 -1.412 -15.819 1.00 66.88 191 PRO A C 1
ATOM 1575 O O . PRO A 1 191 ? 1.824 -0.277 -15.825 1.00 66.88 191 PRO A O 1
ATOM 1578 N N . TYR A 1 192 ? 2.158 -2.482 -15.788 1.00 74.06 192 TYR A N 1
ATOM 1579 C CA . TYR A 1 192 ? 3.604 -2.333 -15.941 1.00 74.06 192 TYR A CA 1
ATOM 1580 C C . TYR A 1 192 ? 3.947 -2.156 -17.422 1.00 74.06 192 TYR A C 1
ATOM 1582 O O . TYR A 1 192 ? 3.463 -2.899 -18.278 1.00 74.06 192 TYR A O 1
ATOM 1590 N N . ASN A 1 193 ? 4.797 -1.176 -17.714 1.00 76.00 193 ASN A N 1
ATOM 1591 C CA . ASN A 1 193 ? 5.299 -0.912 -19.053 1.00 76.00 193 ASN A CA 1
ATOM 1592 C C . ASN A 1 193 ? 6.830 -0.917 -19.032 1.00 76.00 193 ASN A C 1
ATOM 1594 O O . ASN A 1 193 ? 7.445 -0.156 -18.289 1.00 76.00 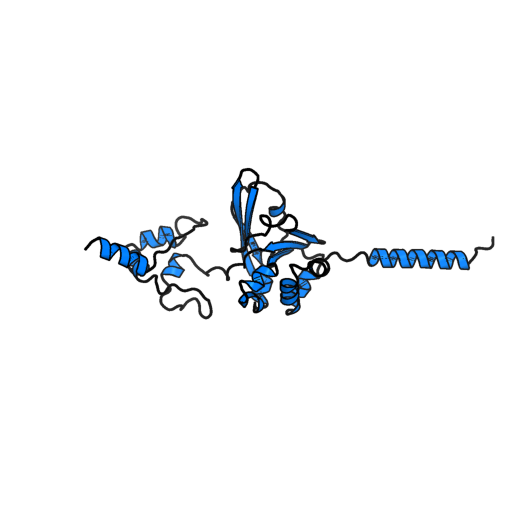193 ASN A O 1
ATOM 1598 N N . ASN A 1 194 ? 7.422 -1.783 -19.844 1.00 85.38 194 ASN A N 1
ATOM 1599 C CA . ASN A 1 194 ? 8.861 -1.920 -20.054 1.00 85.38 194 ASN A CA 1
ATOM 1600 C C . ASN A 1 194 ? 9.230 -1.903 -21.550 1.00 85.38 194 ASN A C 1
ATOM 1602 O O . ASN A 1 194 ? 10.348 -2.285 -21.907 1.00 85.38 194 ASN A O 1
ATOM 1606 N N . TYR A 1 195 ? 8.308 -1.476 -22.424 1.00 85.12 195 TYR A N 1
ATOM 1607 C CA . TYR A 1 195 ? 8.545 -1.408 -23.868 1.00 85.12 195 TYR A CA 1
ATOM 1608 C C . TYR A 1 195 ? 9.692 -0.454 -24.204 1.00 85.12 195 TYR A C 1
ATOM 1610 O O . TYR A 1 195 ? 10.530 -0.772 -25.041 1.00 85.12 195 TYR A O 1
ATOM 1618 N N . ASP A 1 196 ? 9.805 0.653 -23.470 1.00 88.56 196 ASP A N 1
ATOM 1619 C CA . ASP A 1 196 ? 10.834 1.671 -23.699 1.00 88.56 196 ASP A CA 1
ATOM 1620 C C . ASP A 1 196 ? 12.197 1.323 -23.075 1.00 88.56 196 ASP A C 1
ATOM 1622 O O . ASP A 1 196 ? 13.035 2.205 -22.906 1.00 88.56 196 ASP A O 1
ATOM 1626 N N . LEU A 1 197 ? 12.422 0.060 -22.691 1.00 91.25 197 LEU A N 1
ATOM 1627 C CA . LEU A 1 197 ? 13.682 -0.424 -22.112 1.00 91.25 197 LEU A CA 1
ATOM 1628 C C . LEU A 1 197 ? 14.488 -1.306 -23.084 1.00 91.25 197 LEU A C 1
ATOM 1630 O O . LEU A 1 197 ? 15.358 -2.054 -22.639 1.00 91.25 197 LEU A O 1
ATOM 1634 N N . THR A 1 198 ? 14.208 -1.267 -24.391 1.00 91.50 198 THR A N 1
ATOM 1635 C CA . THR A 1 198 ? 14.901 -2.109 -25.387 1.00 91.50 198 THR A CA 1
ATOM 1636 C C . THR A 1 198 ? 16.396 -1.814 -25.465 1.00 91.50 198 THR A C 1
ATOM 1638 O O . THR A 1 198 ? 17.183 -2.755 -25.455 1.00 91.50 198 THR A O 1
ATOM 1641 N N . GLU A 1 199 ? 16.800 -0.541 -25.455 1.00 91.69 199 GLU A N 1
ATOM 1642 C CA . GLU A 1 199 ? 18.221 -0.155 -25.470 1.00 91.69 199 GLU A CA 1
ATOM 1643 C C . GLU A 1 199 ? 18.938 -0.626 -24.197 1.00 91.69 199 GLU A C 1
ATOM 1645 O O . GLU A 1 199 ? 20.003 -1.242 -24.247 1.00 91.69 199 GLU A O 1
ATOM 1650 N N . LEU A 1 200 ? 18.308 -0.427 -23.033 1.00 92.56 200 LEU A N 1
ATOM 1651 C CA . LEU A 1 200 ? 18.827 -0.939 -21.764 1.00 92.56 200 LEU A CA 1
ATOM 16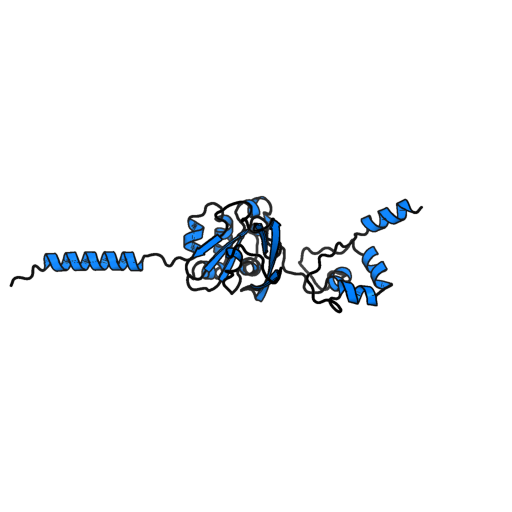52 C C . LEU A 1 200 ? 18.988 -2.465 -21.807 1.00 92.56 200 LEU A C 1
ATOM 1654 O O . LEU A 1 200 ? 19.979 -3.001 -21.313 1.00 92.56 200 LEU A O 1
ATOM 1658 N N . ARG A 1 201 ? 18.019 -3.173 -22.391 1.00 92.38 201 ARG A N 1
ATOM 1659 C CA . ARG A 1 201 ? 18.040 -4.632 -22.511 1.00 92.38 201 ARG A CA 1
ATOM 1660 C C . ARG A 1 201 ? 19.184 -5.105 -23.401 1.00 92.38 201 ARG A C 1
ATOM 1662 O O . ARG A 1 201 ? 19.882 -6.035 -23.001 1.00 92.38 201 ARG A O 1
ATOM 1669 N N . ASP A 1 202 ? 19.408 -4.454 -24.539 1.00 91.56 202 ASP A N 1
ATOM 1670 C CA . ASP A 1 202 ? 20.538 -4.743 -25.424 1.00 91.56 202 ASP A CA 1
ATOM 1671 C C . ASP A 1 202 ? 21.878 -4.538 -24.700 1.00 91.56 202 ASP A C 1
ATOM 1673 O O . ASP A 1 202 ? 22.699 -5.458 -24.664 1.00 91.56 202 ASP A O 1
ATOM 1677 N N . VAL A 1 203 ? 22.064 -3.414 -23.998 1.00 91.12 203 VAL A N 1
ATOM 1678 C CA . VAL A 1 203 ? 23.277 -3.165 -23.194 1.00 91.12 203 VAL A CA 1
ATOM 1679 C C . VAL A 1 203 ? 23.490 -4.267 -22.155 1.00 91.12 203 VAL A C 1
ATOM 1681 O O . VAL A 1 203 ? 24.576 -4.841 -22.073 1.00 91.12 203 VAL A O 1
ATOM 1684 N N . LEU A 1 204 ? 22.457 -4.610 -21.381 1.00 92.12 204 LEU A N 1
ATOM 1685 C CA . LEU A 1 204 ? 22.554 -5.651 -20.353 1.00 92.12 204 LEU A CA 1
ATOM 1686 C C . LEU A 1 204 ? 22.738 -7.061 -20.938 1.00 92.12 204 LEU A C 1
ATOM 1688 O O . LEU A 1 204 ? 23.278 -7.929 -20.250 1.00 92.12 204 LEU A O 1
ATOM 1692 N N . SER A 1 205 ? 22.323 -7.308 -22.184 1.00 90.88 205 SER A N 1
ATOM 1693 C CA . SER A 1 205 ? 22.548 -8.588 -22.872 1.00 90.88 205 SER A CA 1
ATOM 1694 C C . SER A 1 205 ? 24.023 -8.824 -23.215 1.00 90.88 205 SER A C 1
ATOM 1696 O O . SER A 1 205 ? 24.471 -9.969 -23.220 1.00 90.88 205 SER A O 1
ATOM 1698 N N . ARG A 1 206 ? 24.797 -7.748 -23.417 1.00 92.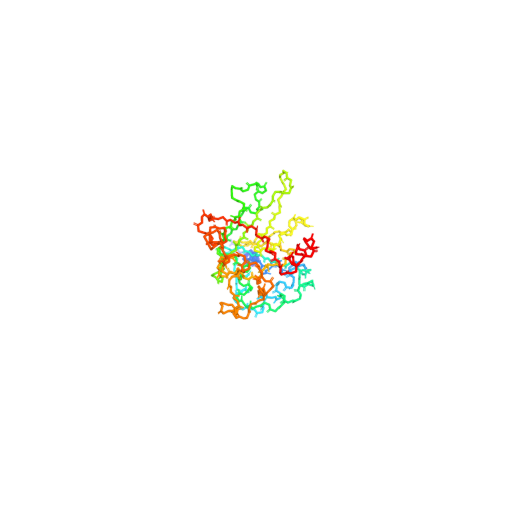56 206 ARG A N 1
ATOM 1699 C CA . ARG A 1 206 ? 26.241 -7.799 -23.706 1.00 92.56 206 ARG A CA 1
ATOM 1700 C C . ARG A 1 206 ? 27.091 -8.047 -22.457 1.00 92.56 206 ARG A C 1
ATOM 1702 O O . ARG A 1 206 ? 28.238 -8.464 -22.576 1.00 92.56 206 ARG A O 1
ATOM 1709 N N . VAL A 1 207 ? 26.535 -7.803 -21.265 1.00 91.38 207 VAL A N 1
ATOM 1710 C CA . VAL A 1 207 ? 27.199 -7.992 -19.959 1.00 91.38 207 VAL A CA 1
ATOM 1711 C C . VAL A 1 207 ? 26.315 -8.787 -18.978 1.00 91.38 207 VAL A C 1
ATOM 1713 O O . VAL A 1 207 ? 25.928 -8.282 -17.918 1.00 91.38 207 VAL A O 1
ATOM 1716 N N . PRO A 1 208 ? 25.974 -10.049 -19.301 1.00 88.62 208 PRO A N 1
ATOM 1717 C CA . PRO A 1 208 ? 24.951 -10.809 -18.581 1.00 88.62 208 PRO A CA 1
ATOM 1718 C C . PRO A 1 208 ? 25.287 -11.062 -17.104 1.00 88.62 208 PRO A C 1
ATOM 1720 O O . PRO A 1 208 ? 24.380 -11.025 -16.270 1.00 88.62 208 PRO A O 1
ATOM 1723 N N . ASP A 1 209 ? 26.563 -11.260 -16.765 1.00 87.88 209 ASP A N 1
ATOM 1724 C CA . ASP A 1 209 ? 27.002 -11.527 -15.389 1.00 87.88 209 ASP A CA 1
ATOM 1725 C C . ASP A 1 209 ? 26.827 -10.300 -14.484 1.00 87.88 209 ASP A C 1
ATOM 1727 O O . ASP A 1 209 ? 26.330 -10.404 -13.361 1.00 87.88 209 ASP A O 1
ATOM 1731 N N . VAL A 1 210 ? 27.159 -9.112 -15.003 1.00 85.81 210 VAL A N 1
ATOM 1732 C CA . VAL A 1 210 ? 26.975 -7.830 -14.304 1.00 85.81 210 VAL A CA 1
ATOM 1733 C C . VAL A 1 210 ? 25.487 -7.537 -14.126 1.00 85.81 210 VAL A C 1
ATOM 1735 O O . VAL A 1 210 ? 25.049 -7.150 -13.040 1.00 85.81 210 VAL A O 1
ATOM 1738 N N . ALA A 1 211 ? 24.691 -7.774 -15.172 1.00 88.38 211 ALA A N 1
ATOM 1739 C CA . ALA A 1 211 ? 23.246 -7.606 -15.114 1.00 88.38 211 ALA A CA 1
ATOM 1740 C C . ALA A 1 211 ? 22.616 -8.508 -14.039 1.00 88.38 211 ALA A C 1
ATOM 1742 O O . ALA A 1 211 ? 21.770 -8.053 -13.265 1.00 88.38 211 ALA A O 1
ATOM 1743 N N . LEU A 1 212 ? 23.057 -9.767 -13.951 1.00 87.25 212 LEU A N 1
ATOM 1744 C CA . LEU A 1 212 ? 22.604 -10.709 -12.931 1.00 87.25 212 LEU A CA 1
ATOM 1745 C C . LEU A 1 212 ? 23.011 -10.266 -11.522 1.00 87.25 212 LEU A C 1
ATOM 1747 O O . LEU A 1 212 ? 22.161 -10.249 -10.634 1.00 87.25 212 LEU A O 1
ATOM 1751 N N . ALA A 1 213 ? 24.268 -9.868 -11.323 1.00 84.00 213 ALA A N 1
ATOM 1752 C CA . ALA A 1 213 ? 24.772 -9.441 -10.019 1.00 84.00 213 ALA A CA 1
ATOM 1753 C C . ALA A 1 213 ? 24.027 -8.216 -9.461 1.00 84.00 213 ALA A C 1
ATOM 1755 O O . ALA A 1 213 ? 23.691 -8.188 -8.277 1.00 84.00 213 ALA A O 1
ATOM 1756 N N . ILE A 1 214 ? 23.750 -7.219 -10.310 1.00 83.31 214 ILE A N 1
ATOM 1757 C CA . ILE A 1 214 ? 23.148 -5.942 -9.898 1.00 83.31 214 ILE A CA 1
ATOM 1758 C C . ILE A 1 214 ? 21.621 -6.029 -9.839 1.00 83.31 214 ILE A C 1
ATOM 1760 O O . ILE A 1 214 ? 21.009 -5.631 -8.852 1.00 83.31 214 ILE A O 1
ATOM 1764 N N . PHE A 1 215 ? 20.987 -6.544 -10.894 1.00 86.06 215 PHE A N 1
ATOM 1765 C CA . PHE A 1 215 ? 19.530 -6.486 -11.052 1.00 86.06 215 PHE A CA 1
ATOM 1766 C C . PHE A 1 215 ? 18.836 -7.818 -10.755 1.00 86.06 215 PHE A C 1
ATOM 1768 O O . PHE A 1 215 ? 17.610 -7.857 -10.641 1.00 86.06 215 PHE A O 1
ATOM 1775 N N . GLY A 1 216 ? 19.591 -8.915 -10.672 1.00 78.75 216 GLY A N 1
ATOM 1776 C CA . GLY A 1 216 ? 19.085 -10.271 -10.468 1.00 78.75 216 GLY A CA 1
ATOM 1777 C C . GLY A 1 216 ? 18.975 -10.700 -9.007 1.00 78.75 216 GLY A C 1
ATOM 1778 O O . GLY A 1 216 ? 18.632 -11.850 -8.758 1.00 78.75 216 GLY A O 1
ATOM 1779 N N . SER A 1 217 ? 19.241 -9.803 -8.050 1.00 69.50 217 SER A N 1
ATOM 1780 C CA . SER A 1 217 ? 19.202 -10.097 -6.607 1.00 69.50 217 SER A CA 1
ATOM 1781 C C . SER A 1 217 ? 20.177 -11.203 -6.161 1.00 69.50 217 SER A C 1
ATOM 1783 O O . SER A 1 217 ? 20.023 -11.745 -5.071 1.00 69.50 217 SER A O 1
ATOM 1785 N N . SER A 1 218 ? 21.170 -11.565 -6.986 1.00 57.66 218 SER A N 1
ATOM 1786 C CA . SER A 1 218 ? 22.052 -12.717 -6.737 1.00 57.66 218 SER A CA 1
ATOM 1787 C C . SER A 1 218 ? 23.232 -12.409 -5.814 1.00 57.66 218 SER A C 1
ATOM 1789 O O . SER A 1 218 ? 23.721 -13.312 -5.142 1.00 57.66 218 SER A O 1
ATOM 1791 N N . ALA A 1 219 ? 23.684 -11.153 -5.759 1.00 50.44 219 ALA A N 1
ATOM 1792 C CA . ALA A 1 219 ? 24.834 -10.754 -4.945 1.00 50.44 219 ALA A CA 1
ATOM 1793 C C . ALA A 1 219 ? 24.449 -9.930 -3.701 1.00 50.44 219 ALA A C 1
ATOM 1795 O O . ALA A 1 219 ? 25.208 -9.889 -2.736 1.00 50.44 219 ALA A O 1
ATOM 1796 N N . TRP A 1 220 ? 23.271 -9.295 -3.700 1.00 53.72 220 TRP A N 1
ATOM 1797 C CA . TRP A 1 220 ? 22.828 -8.381 -2.644 1.00 53.72 220 TRP A CA 1
ATOM 1798 C C . TRP A 1 220 ? 21.315 -8.517 -2.431 1.00 53.72 220 TRP A C 1
ATOM 1800 O O . TRP A 1 220 ? 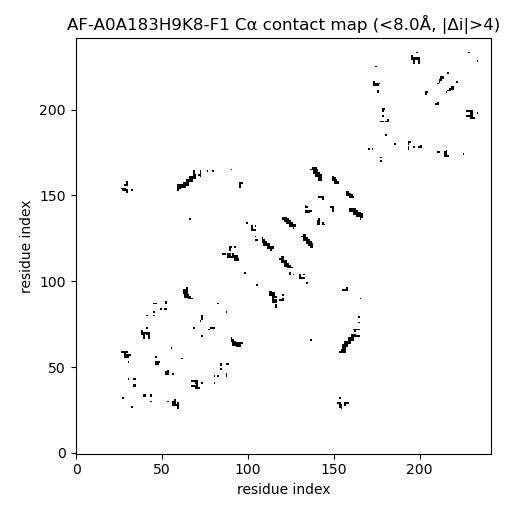20.518 -8.001 -3.209 1.00 53.72 220 TRP A O 1
ATOM 1810 N N . ASN A 1 221 ? 20.902 -9.209 -1.366 1.00 55.47 221 ASN A N 1
ATOM 1811 C CA . ASN A 1 221 ? 19.502 -9.263 -0.925 1.00 55.47 221 ASN A CA 1
ATOM 1812 C C . ASN A 1 221 ? 19.138 -7.957 -0.193 1.00 55.47 221 ASN A C 1
ATOM 1814 O O . ASN A 1 221 ? 18.959 -7.943 1.027 1.00 55.47 221 ASN A O 1
ATOM 1818 N N . GLY A 1 222 ? 19.114 -6.844 -0.929 1.00 63.72 222 GLY A N 1
ATOM 1819 C CA . GLY A 1 222 ? 18.846 -5.501 -0.416 1.00 63.72 222 GLY A CA 1
ATOM 1820 C C . GLY A 1 222 ? 17.608 -4.848 -1.033 1.00 63.72 222 GLY A C 1
ATOM 1821 O O . GLY A 1 222 ? 17.131 -5.238 -2.097 1.00 63.72 222 GLY A O 1
ATOM 1822 N N . PHE A 1 223 ? 17.084 -3.818 -0.364 1.00 74.31 223 PHE A N 1
ATOM 1823 C CA . PHE A 1 223 ? 16.129 -2.892 -0.974 1.00 74.31 223 PHE A CA 1
ATOM 1824 C C . PHE A 1 223 ? 16.907 -1.910 -1.854 1.00 74.31 223 PHE A C 1
ATOM 1826 O O . PHE A 1 223 ? 17.714 -1.133 -1.345 1.00 74.31 223 PHE A O 1
ATOM 1833 N N . HIS A 1 224 ? 16.672 -1.952 -3.164 1.00 80.25 224 HIS A N 1
ATOM 1834 C CA . HIS A 1 224 ? 17.349 -1.101 -4.140 1.00 80.25 224 HIS A CA 1
ATOM 1835 C C . HIS A 1 224 ? 16.351 -0.193 -4.857 1.00 80.25 224 HIS A C 1
ATOM 1837 O O . HIS A 1 224 ? 15.255 -0.622 -5.216 1.00 80.25 224 HIS A O 1
ATOM 1843 N N . THR A 1 225 ? 16.773 1.041 -5.125 1.00 84.69 225 THR A N 1
ATOM 1844 C CA . THR A 1 225 ? 16.075 1.957 -6.031 1.00 84.69 225 THR A CA 1
ATOM 1845 C C . THR A 1 225 ? 16.867 2.025 -7.327 1.00 84.69 225 THR A C 1
ATOM 1847 O O . THR A 1 225 ? 17.988 2.531 -7.339 1.00 84.69 225 THR A O 1
ATOM 1850 N N . PHE A 1 226 ? 16.298 1.507 -8.415 1.00 87.19 226 PHE A N 1
ATOM 1851 C CA . PHE A 1 226 ? 16.918 1.561 -9.736 1.00 87.19 226 PHE A CA 1
ATOM 1852 C C . PHE A 1 226 ? 16.282 2.662 -10.580 1.00 87.19 226 PHE A C 1
ATOM 1854 O O . PHE A 1 226 ? 15.062 2.714 -10.724 1.00 87.19 226 PHE A O 1
ATOM 1861 N N . PHE A 1 227 ? 17.121 3.501 -11.181 1.00 90.38 227 PHE A N 1
ATOM 1862 C CA . PHE A 1 227 ? 16.713 4.444 -12.216 1.00 90.38 227 PHE A CA 1
ATOM 1863 C C . PHE A 1 227 ? 17.012 3.804 -13.569 1.00 90.38 227 PHE A C 1
ATOM 1865 O O . PHE A 1 227 ? 18.171 3.699 -13.966 1.00 90.38 227 PHE A O 1
ATOM 1872 N N . LEU A 1 228 ? 15.972 3.300 -14.232 1.00 91.19 228 LEU A N 1
ATOM 1873 C CA . LEU A 1 228 ? 16.107 2.591 -15.502 1.00 91.19 228 LEU A CA 1
ATOM 1874 C C . LEU A 1 228 ? 16.017 3.603 -16.658 1.00 91.19 228 LEU A C 1
ATOM 1876 O O . LEU A 1 228 ? 14.959 4.216 -16.816 1.00 91.19 228 LEU A O 1
ATOM 1880 N N . PRO A 1 229 ? 17.090 3.819 -17.443 1.00 91.50 229 PRO A N 1
ATOM 1881 C CA . PRO A 1 229 ? 17.043 4.732 -18.581 1.00 91.50 229 PRO A CA 1
ATOM 1882 C C . PRO A 1 229 ? 16.135 4.178 -19.684 1.00 91.50 229 PRO A C 1
ATOM 1884 O O . PRO A 1 229 ? 16.238 3.008 -20.054 1.00 91.50 229 PRO A O 1
ATOM 1887 N N . THR A 1 230 ? 15.262 5.035 -20.213 1.00 92.12 230 THR A N 1
ATOM 1888 C CA . THR A 1 230 ? 14.423 4.723 -21.375 1.00 92.12 230 THR A CA 1
ATOM 1889 C C . THR A 1 230 ? 15.211 4.864 -22.675 1.00 92.12 230 THR A C 1
ATOM 1891 O O . THR A 1 230 ? 16.260 5.510 -22.708 1.00 92.12 23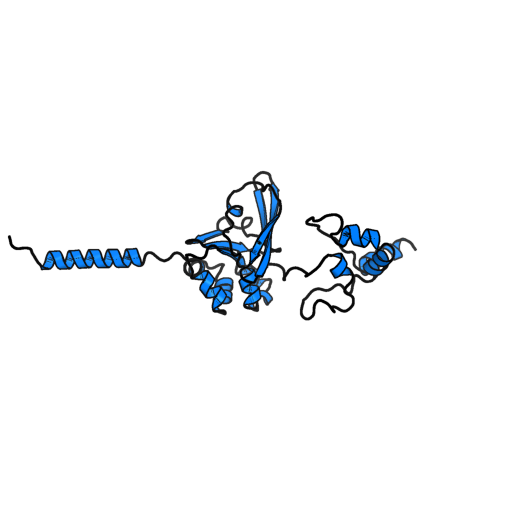0 THR A O 1
ATOM 1894 N N . ASN A 1 231 ? 14.676 4.334 -23.773 1.00 91.56 231 ASN A N 1
ATOM 1895 C CA . ASN A 1 231 ? 15.237 4.492 -25.117 1.00 91.56 231 ASN A CA 1
ATOM 1896 C C . ASN A 1 231 ? 15.533 5.966 -25.462 1.00 91.56 231 ASN A C 1
ATOM 1898 O O . ASN A 1 231 ? 16.602 6.284 -25.972 1.00 91.56 231 ASN A O 1
ATOM 1902 N N . GLU A 1 232 ? 14.634 6.893 -25.107 1.00 91.00 232 GLU A N 1
ATOM 1903 C CA . GLU A 1 232 ? 14.845 8.335 -25.314 1.00 91.00 232 GLU A CA 1
ATOM 1904 C C . GLU A 1 232 ? 16.091 8.858 -24.578 1.00 91.00 232 GLU A C 1
ATOM 1906 O O . GLU A 1 232 ? 16.834 9.685 -25.112 1.00 91.00 232 GLU A O 1
ATOM 1911 N N . ALA A 1 233 ? 16.349 8.364 -23.363 1.00 90.12 233 ALA A N 1
ATOM 1912 C CA . ALA A 1 233 ? 17.533 8.744 -22.601 1.00 90.12 233 ALA A CA 1
ATOM 1913 C C . ALA A 1 233 ? 18.826 8.287 -23.297 1.00 90.12 233 ALA A C 1
ATOM 1915 O O . ALA A 1 233 ? 19.793 9.047 -23.322 1.00 90.12 233 ALA A O 1
ATOM 1916 N N . PHE A 1 234 ? 18.833 7.101 -23.915 1.00 89.00 234 PHE A N 1
ATOM 1917 C CA . PHE A 1 234 ? 19.968 6.629 -24.717 1.00 89.00 234 PHE A CA 1
ATOM 1918 C C . PHE A 1 234 ? 20.176 7.474 -25.979 1.00 89.00 234 PHE A C 1
ATOM 1920 O O . PHE A 1 234 ? 21.299 7.907 -26.245 1.00 89.00 234 PHE A O 1
ATOM 1927 N N . PHE A 1 235 ? 19.107 7.795 -26.716 1.00 86.44 235 PHE A N 1
ATOM 1928 C CA . PHE A 1 235 ? 19.214 8.597 -27.942 1.00 86.44 235 PHE A CA 1
ATOM 1929 C C . PHE A 1 235 ? 19.811 9.989 -27.702 1.00 86.44 235 PHE A C 1
ATOM 1931 O O . PHE A 1 235 ? 20.593 10.474 -28.522 1.00 86.44 235 PHE A O 1
ATOM 1938 N N . LYS A 1 236 ? 19.518 10.618 -26.556 1.00 85.69 236 LYS A N 1
ATOM 1939 C CA . LYS A 1 236 ? 20.117 11.910 -26.175 1.00 85.69 236 LYS A CA 1
ATOM 1940 C C . LYS A 1 236 ? 21.636 11.849 -26.014 1.00 85.69 236 LYS A C 1
ATOM 1942 O O . LYS A 1 236 ? 22.299 12.864 -26.209 1.00 85.69 236 LYS A O 1
ATOM 1947 N N . VAL A 1 237 ? 22.199 10.695 -25.668 1.00 77.00 237 VAL A N 1
ATOM 1948 C CA . VAL A 1 237 ? 23.654 10.526 -25.552 1.00 77.00 237 VAL A CA 1
ATOM 1949 C C . VAL A 1 237 ? 24.280 10.345 -26.935 1.00 77.00 237 VAL A C 1
ATOM 1951 O O . VAL A 1 237 ? 25.279 10.992 -27.227 1.00 77.00 237 VAL A O 1
ATOM 1954 N N . CYS A 1 238 ? 23.663 9.551 -27.816 1.00 60.41 238 CYS A N 1
ATOM 1955 C CA . CYS A 1 238 ? 24.163 9.334 -29.178 1.00 60.41 238 CYS A CA 1
ATOM 1956 C C . CYS A 1 238 ? 24.201 10.623 -30.014 1.00 60.41 238 CYS A C 1
ATOM 1958 O O . CYS A 1 238 ? 25.161 10.841 -30.743 1.00 60.41 238 CYS A O 1
ATOM 1960 N N . ILE A 1 239 ? 23.201 11.500 -29.875 1.00 53.47 239 ILE A N 1
ATOM 1961 C CA . ILE A 1 239 ? 23.140 12.773 -30.615 1.00 53.47 239 ILE A CA 1
ATOM 1962 C C . ILE A 1 239 ? 24.220 13.770 -30.156 1.00 53.47 239 ILE A C 1
ATOM 1964 O O . ILE A 1 239 ? 24.638 14.604 -30.944 1.00 53.47 239 ILE A O 1
ATOM 1968 N N . ASN A 1 240 ? 24.700 13.685 -28.912 1.00 50.06 240 ASN A N 1
ATOM 1969 C CA . ASN A 1 240 ? 25.730 14.595 -28.387 1.00 50.06 240 ASN A CA 1
ATOM 1970 C C . ASN A 1 240 ? 27.174 14.119 -28.647 1.00 50.06 240 ASN A C 1
ATOM 1972 O O . ASN A 1 240 ? 28.116 14.790 -28.228 1.00 50.06 240 ASN A O 1
ATOM 1976 N N . ILE A 1 241 ? 27.358 12.955 -29.280 1.00 49.03 241 ILE A N 1
ATOM 1977 C CA . ILE A 1 241 ? 28.674 12.356 -29.578 1.00 49.03 241 ILE A CA 1
ATOM 1978 C C . ILE A 1 241 ? 28.951 12.332 -31.100 1.00 49.03 241 ILE A C 1
ATOM 1980 O O . ILE A 1 241 ? 30.052 11.977 -31.522 1.00 49.03 241 ILE A O 1
ATOM 1984 N N . CYS A 1 242 ? 27.987 12.745 -31.927 1.00 42.41 242 CYS A N 1
ATOM 1985 C CA . CYS A 1 242 ? 28.158 12.980 -33.365 1.00 42.41 242 CYS A CA 1
ATOM 1986 C C . CYS A 1 242 ? 28.236 14.478 -33.663 1.00 42.41 242 CYS A C 1
ATOM 1988 O O . CYS A 1 242 ? 28.981 14.829 -34.604 1.00 42.41 242 CYS A O 1
#

Solvent-accessible surface area (backbone atoms only — not comparable to full-atom values): 13895 Å² total; per-residue (Å²): 134,85,77,60,66,68,58,57,52,52,51,51,50,51,51,50,51,49,50,49,53,57,70,56,52,63,82,43,12,52,46,68,55,42,72,77,34,83,53,31,48,56,43,52,52,57,31,65,76,32,73,65,53,36,47,56,34,59,35,26,77,43,46,22,24,33,58,42,44,28,40,67,34,46,69,81,40,57,71,65,77,67,60,50,69,64,55,58,29,55,36,29,28,66,45,66,71,64,72,80,73,61,74,61,87,64,97,55,55,60,46,81,43,50,16,73,57,81,46,79,41,45,37,35,59,41,79,79,46,95,85,38,73,48,44,26,45,44,72,12,29,45,23,68,87,80,37,94,80,24,63,50,79,24,68,42,27,35,38,36,33,16,64,35,61,60,53,75,79,80,75,96,67,40,64,38,54,55,57,64,50,85,76,46,81,89,50,78,98,53,96,78,82,53,80,54,29,55,58,50,40,55,58,37,64,77,40,52,69,60,38,36,43,72,31,47,53,73,73,52,96,66,96,79,89,80,87,80,61,38,41,69,60,54,51,60,53,58,65,76,76,110

Nearest PDB structures (foldseek):
  7paw-assembly1_A  TM=6.816E-01  e=9.188E+00  Homo sapiens
  7a3r-assembly1_A  TM=4.355E-01  e=9.758E+00  dengue virus type 1

InterPro domains:
  IPR036378 FAS1 domain superfamily [SSF82153] (53-143)

Organism: NCBI:txid387005

Mean predicted aligned error: 10.15 Å

Sequence (242 aa):
MHVNHQSTRRFLLIVVVIFIVILRQNKADLWTETERMSNLQQWRTLCARYTVPLAYMKDSNARITVFAPVNDVFTYNPNIRALSQKEVLGHIVDTQIYELSENRKWDKQTLIRNTVSSGYMYITQFVNNPGNYSYFANNGMLCNHATNEWGIISGQQYLFKLCTPIGHRPYPGTTLSFIRDEDKKTFFDRPYNNYDLTELRDVLSRVPDVALAIFGSSAWNGFHTFFLPTNEAFFKVCINIC

pLDDT: mean 84.86, std 13.79, range [42.41, 98.25]

Radius of gyration: 25.43 Å; Cα contacts (8 Å, |Δi|>4): 333; chains: 1; bounding box: 71×30×91 Å

Secondary structure (DSSP, 8-state):
----HHHHHHHHHHHHHHHHHHHTS----HHHHHHT-GGGHHHHHHHHTSHHHHHHHH-TT---EEEEEPHHHHHH-GGGGG--HHHHHTTEESS--GGGGS-S--SSSEEEEEBTTS-EEEEEEEEEETTEEEEEETTEEBGGGT-S--EEEETTEEEEEESSPPPSS--SS-HHHHHH-TT-TT-TT-----GGGHHHHHHHHHSHHHHHHHHSSSS--S--------HHHHHHHHHT--

Foldseek 3Di:
DDDPPVVVVVVVVVVVVVVVVVVPPPQFFQLVVLVVPPFQVLVNVLLVVDPPSVVNRRPLAQQKEFAGETPVQCVVVVCVSVDDPLVNQVRIFRHHDCVVVPLDDDPDQWDWTAGPSRAIWIWGWDDPDVSDIWIATQNFTFCVVPDPPQWDRRRSYIYGYTHHDRDDGDDPAWQLVLLPPQPCPPPDPDPDDNPQQVVVNVVCVVVVVVSCCPTVCPPPVDDDDDDRDGNVNVVVVVVVVD